Protein AF-A0A8B6F1N4-F1 (afdb_monomer)

InterPro domains:
  IPR000326 Phosphatidic acid phosphatase type 2/haloperoxidase [PF01569] (3-70)

Mean predicted aligned error: 7.73 Å

Sequence (230 aa):
MITAAVMYVMMRSFNKHALPSNRNDLKFMIWCLYGMLLFAVNISRLFIATHFPHQVVAGTIAGMLLGEVIKHEHVSKLALRHYLGWCTLLLILVAVTYYTILLIGLDPFWSIAKAVKWCANPDWVHPDTSLFFSIDRDISTLSGFGVSLYLAKRLKVDSELRNPMVKCLQIILSIAVTLTMESYKIPHQNELIFYIGGFVKFFSMVNIVVVVIPYCLKKCFEPVERIKNS

Radius of gyration: 21.38 Å; Cα contacts (8 Å, |Δi|>4): 155; chains: 1; bounding box: 59×47×58 Å

pLDDT: mean 85.35, std 9.9, range [45.47, 95.12]

Secondary structure (DSSP, 8-state):
-HHHHHHHHHHHHHHHHTS-TT-HHHHHHHHHHHHHHHHHHHHHHHHTTSS-HHHHHHHHHHHHHHHHHHHHS-GGG--HHHHHHHHHHHHHHHHHHHHHHHHTT--TTHHHHHHHHHSSSGGG--GGGSHHHHHHHHHHHHHHHHHHHHHHHHTTTTS----HHHHHHHHHHHHHHHHHHHH-PPP-S-HHHHHHHHHHHHHHHHHIIIIIHHHHHHHHHHHHHHHHT-

Structure (mmCIF, N/CA/C/O backbone):
data_AF-A0A8B6F1N4-F1
#
_entry.id   AF-A0A8B6F1N4-F1
#
loop_
_atom_site.group_PDB
_atom_site.id
_atom_site.type_symbol
_atom_site.label_atom_id
_atom_site.label_alt_id
_atom_site.label_comp_id
_atom_site.label_asym_id
_atom_site.label_entity_id
_atom_site.label_seq_id
_atom_site.pdbx_PDB_ins_code
_atom_site.Cartn_x
_atom_site.Cartn_y
_atom_site.Cartn_z
_atom_site.occupancy
_atom_site.B_iso_or_equiv
_a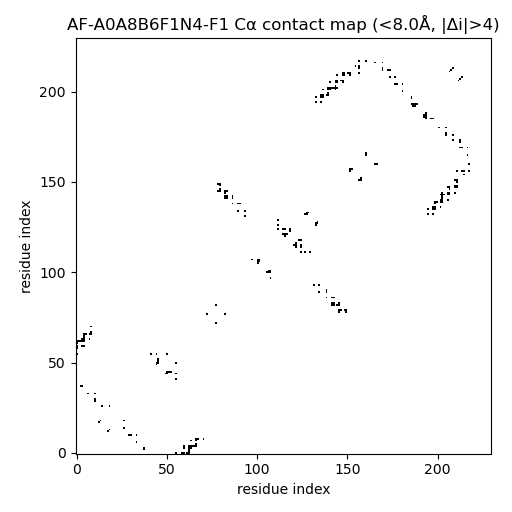tom_site.auth_seq_id
_atom_site.auth_comp_id
_atom_site.auth_asym_id
_atom_site.auth_atom_id
_atom_site.pdbx_PDB_model_num
ATOM 1 N N . MET A 1 1 ? -3.787 -11.067 7.060 1.00 76.38 1 MET A N 1
ATOM 2 C CA . MET A 1 1 ? -2.455 -10.527 7.409 1.00 76.38 1 MET A CA 1
ATOM 3 C C . MET A 1 1 ? -1.724 -10.159 6.134 1.00 76.38 1 MET A C 1
ATOM 5 O O . MET A 1 1 ? -1.427 -11.041 5.339 1.00 76.38 1 MET A O 1
ATOM 9 N N . ILE A 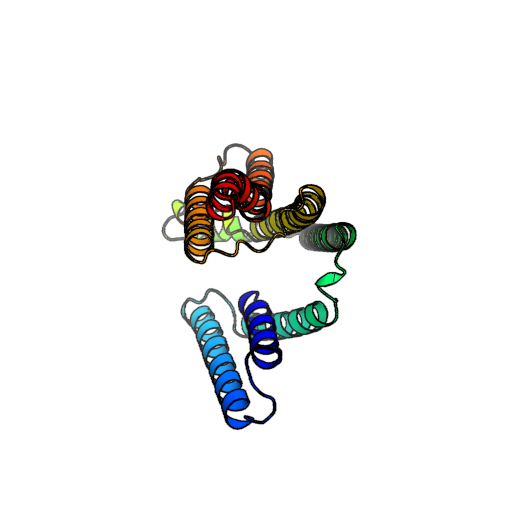1 2 ? -1.447 -8.870 5.931 1.00 79.44 2 ILE A N 1
ATOM 10 C CA . ILE A 1 2 ? -0.826 -8.362 4.694 1.00 79.44 2 ILE A CA 1
ATOM 11 C C . ILE A 1 2 ? 0.587 -8.939 4.512 1.00 79.44 2 ILE A C 1
ATOM 13 O O . ILE A 1 2 ? 0.943 -9.374 3.421 1.00 79.44 2 ILE A O 1
ATOM 17 N N . THR A 1 3 ? 1.356 -9.056 5.601 1.00 83.88 3 THR A N 1
ATOM 18 C CA . THR A 1 3 ? 2.709 -9.637 5.599 1.00 83.88 3 THR A CA 1
ATOM 19 C C . THR A 1 3 ? 2.743 -11.050 5.019 1.00 83.88 3 THR A C 1
ATOM 21 O O . THR A 1 3 ? 3.664 -11.372 4.277 1.00 83.88 3 THR A O 1
ATOM 24 N N . ALA A 1 4 ? 1.724 -11.874 5.295 1.00 85.75 4 ALA A N 1
ATOM 25 C CA . ALA A 1 4 ? 1.635 -13.229 4.758 1.00 85.75 4 ALA A CA 1
ATOM 26 C C . ALA A 1 4 ? 1.548 -13.219 3.224 1.00 85.75 4 ALA A C 1
ATOM 28 O O . ALA A 1 4 ? 2.299 -13.942 2.573 1.00 85.75 4 ALA A O 1
ATOM 29 N N . ALA A 1 5 ? 0.695 -12.356 2.659 1.00 85.38 5 ALA A N 1
ATOM 30 C CA . ALA A 1 5 ? 0.519 -12.211 1.215 1.00 85.38 5 ALA A CA 1
ATOM 31 C C . ALA A 1 5 ? 1.787 -11.673 0.532 1.00 85.38 5 ALA A C 1
ATOM 33 O O . ALA A 1 5 ? 2.270 -12.263 -0.434 1.00 85.38 5 ALA A O 1
ATOM 34 N N . VAL A 1 6 ? 2.366 -10.588 1.060 1.00 85.38 6 VAL A N 1
ATOM 35 C CA . VAL A 1 6 ? 3.560 -9.949 0.477 1.00 85.38 6 VAL A CA 1
ATOM 36 C C . VAL A 1 6 ? 4.755 -10.897 0.501 1.00 85.38 6 VAL A C 1
ATOM 38 O O . VAL A 1 6 ? 5.381 -11.129 -0.533 1.00 85.38 6 VAL A O 1
ATOM 41 N N . MET A 1 7 ? 5.042 -11.496 1.660 1.00 84.94 7 MET A N 1
ATOM 42 C CA . MET A 1 7 ? 6.163 -12.424 1.798 1.00 84.94 7 MET A CA 1
ATOM 43 C C . MET A 1 7 ? 5.963 -13.668 0.925 1.00 84.94 7 MET A C 1
ATOM 45 O O . MET A 1 7 ? 6.927 -14.149 0.337 1.00 84.94 7 MET A O 1
ATOM 49 N N . TYR A 1 8 ? 4.724 -14.155 0.773 1.00 86.25 8 TYR A N 1
ATOM 50 C CA . TYR A 1 8 ? 4.412 -15.276 -0.117 1.00 86.25 8 TYR A CA 1
ATOM 51 C C . TYR A 1 8 ? 4.745 -14.959 -1.584 1.00 86.25 8 TYR A C 1
ATOM 53 O O . TYR A 1 8 ? 5.446 -15.729 -2.249 1.00 86.25 8 TYR A O 1
ATOM 61 N N . VAL A 1 9 ? 4.292 -13.803 -2.086 1.00 85.06 9 VAL A N 1
ATOM 62 C CA . VAL A 1 9 ? 4.548 -13.364 -3.469 1.00 85.06 9 VAL A CA 1
ATOM 63 C C . VAL A 1 9 ? 6.043 -13.123 -3.703 1.00 85.06 9 VAL A C 1
ATOM 65 O O . VAL A 1 9 ? 6.594 -13.606 -4.697 1.00 85.06 9 VAL A O 1
ATOM 68 N N . MET A 1 10 ? 6.720 -12.433 -2.778 1.00 83.62 10 MET A N 1
ATOM 69 C CA . MET A 1 10 ? 8.163 -12.173 -2.859 1.00 83.62 10 MET A CA 1
ATOM 70 C C . MET A 1 10 ? 8.971 -13.469 -2.881 1.00 83.62 10 MET A C 1
ATOM 72 O O . MET A 1 10 ? 9.803 -13.660 -3.769 1.00 83.62 10 MET A O 1
ATOM 76 N N . MET A 1 11 ? 8.689 -14.379 -1.947 1.00 84.56 11 MET A N 1
ATOM 77 C CA . MET A 1 11 ? 9.381 -15.658 -1.826 1.00 84.56 11 MET A CA 1
ATOM 78 C C . MET A 1 11 ? 9.257 -16.484 -3.109 1.00 84.56 11 MET A C 1
ATOM 80 O O . MET A 1 11 ? 10.239 -17.001 -3.648 1.00 84.56 11 MET A O 1
ATOM 84 N N . ARG A 1 12 ? 8.046 -16.558 -3.665 1.00 82.75 12 ARG A N 1
ATOM 85 C CA . ARG A 1 12 ? 7.801 -17.306 -4.898 1.00 82.75 12 ARG A CA 1
ATOM 86 C C . ARG A 1 12 ? 8.466 -16.666 -6.116 1.00 82.75 12 ARG A C 1
ATOM 88 O O . ARG A 1 12 ? 8.986 -17.391 -6.964 1.00 82.75 12 ARG A O 1
ATOM 95 N N . SER A 1 13 ? 8.486 -15.333 -6.195 1.00 82.50 13 SER A N 1
ATOM 96 C CA . SER A 1 13 ? 9.194 -14.606 -7.255 1.00 82.50 13 SER A CA 1
ATOM 97 C C . SER A 1 13 ? 10.706 -14.833 -7.184 1.00 82.50 13 SER A C 1
ATOM 99 O O . SER A 1 13 ? 11.324 -15.138 -8.206 1.00 82.50 13 SER A O 1
ATOM 101 N N . PHE A 1 14 ? 11.282 -14.774 -5.980 1.00 82.88 14 PHE A N 1
ATOM 102 C CA . PHE A 1 14 ? 12.701 -15.036 -5.741 1.00 82.88 14 PHE A CA 1
ATOM 103 C C . PHE A 1 14 ? 13.076 -16.471 -6.123 1.00 82.88 14 PHE A C 1
ATOM 105 O O . PHE A 1 14 ? 14.031 -16.692 -6.862 1.00 82.88 14 PHE A O 1
ATOM 112 N N . ASN A 1 15 ? 12.268 -17.452 -5.716 1.00 83.69 15 ASN A N 1
ATOM 113 C CA . ASN A 1 15 ? 12.507 -18.854 -6.050 1.00 83.69 15 ASN A CA 1
ATOM 114 C C . ASN A 1 15 ? 12.428 -19.126 -7.567 1.00 83.69 15 ASN A C 1
ATOM 116 O O . ASN A 1 15 ? 13.165 -19.955 -8.093 1.00 83.69 15 ASN A O 1
ATOM 120 N N . LYS A 1 16 ? 11.570 -18.396 -8.292 1.00 81.12 16 LYS A N 1
ATOM 121 C CA . LYS A 1 16 ? 11.430 -18.536 -9.748 1.00 81.12 16 LYS A CA 1
ATOM 122 C C . LYS A 1 16 ? 12.554 -17.856 -10.542 1.00 81.12 16 LYS A C 1
ATOM 124 O O . LYS A 1 16 ? 12.963 -18.407 -11.558 1.00 81.12 16 LYS A O 1
ATOM 129 N N . HIS A 1 17 ? 13.008 -16.670 -10.127 1.00 81.31 17 HIS A N 1
ATOM 130 C CA . HIS A 1 17 ? 13.926 -15.841 -10.928 1.00 81.31 17 HIS A CA 1
ATOM 131 C C . HIS A 1 17 ? 15.375 -15.837 -10.429 1.00 81.31 17 HIS A C 1
ATOM 133 O O . HIS A 1 17 ? 16.282 -15.677 -11.239 1.00 81.31 17 HIS A O 1
ATOM 139 N N . ALA A 1 18 ? 15.610 -15.992 -9.123 1.00 79.75 18 ALA A N 1
ATOM 140 C CA . ALA A 1 18 ? 16.948 -15.888 -8.536 1.00 79.75 18 ALA A CA 1
ATOM 141 C C . ALA A 1 18 ? 17.629 -17.250 -8.328 1.00 79.75 18 ALA A C 1
ATOM 143 O O . ALA A 1 18 ? 18.855 -17.315 -8.255 1.00 79.75 18 ALA A O 1
ATOM 144 N N . LEU A 1 19 ? 16.860 -18.342 -8.225 1.00 79.75 19 LEU A N 1
ATOM 145 C CA . LEU A 1 19 ? 17.401 -19.667 -7.917 1.00 79.75 19 LEU A CA 1
ATOM 146 C C . LEU A 1 19 ? 17.448 -20.579 -9.153 1.00 79.75 19 LEU A C 1
ATOM 148 O O . LEU A 1 19 ? 16.418 -20.794 -9.796 1.00 79.75 19 LEU A O 1
ATOM 152 N N . PRO A 1 20 ? 18.608 -21.190 -9.467 1.00 74.69 20 PRO A N 1
ATOM 153 C CA . PRO A 1 20 ? 18.703 -22.171 -10.539 1.00 74.69 20 PRO A CA 1
ATOM 154 C C . PRO A 1 20 ? 17.864 -23.414 -10.223 1.00 74.69 20 PRO A C 1
ATOM 156 O O . PRO A 1 20 ? 17.776 -23.859 -9.074 1.00 74.69 20 PRO A O 1
ATOM 159 N N . SER A 1 21 ? 17.266 -24.006 -11.264 1.00 74.25 21 SER A N 1
ATOM 160 C CA . SER A 1 21 ? 16.294 -25.100 -11.120 1.00 74.25 21 SER A CA 1
ATOM 161 C C . SER A 1 21 ? 16.825 -26.290 -10.308 1.00 74.25 21 SER A C 1
ATOM 163 O O . SER A 1 21 ? 16.059 -26.910 -9.576 1.00 74.25 21 SER A O 1
ATOM 165 N N . ASN A 1 22 ? 18.136 -26.541 -10.378 1.00 77.25 22 ASN A N 1
ATOM 166 C CA . ASN A 1 22 ? 18.798 -27.737 -9.862 1.00 77.25 22 ASN A CA 1
ATOM 167 C C . ASN A 1 22 ? 19.161 -27.707 -8.358 1.00 77.25 22 ASN A C 1
ATOM 169 O O . ASN A 1 22 ? 19.739 -28.664 -7.858 1.00 77.25 22 ASN A O 1
ATOM 173 N N . ARG A 1 23 ? 18.875 -26.625 -7.613 1.00 81.81 23 ARG A N 1
ATOM 174 C CA . ARG A 1 23 ? 19.209 -26.529 -6.171 1.00 81.81 23 ARG A CA 1
ATOM 175 C C . ARG A 1 23 ? 17.983 -26.663 -5.269 1.00 81.81 23 ARG A C 1
ATOM 177 O O . ARG A 1 23 ? 17.590 -25.703 -4.608 1.00 81.81 23 ARG A O 1
ATOM 184 N N . ASN A 1 24 ? 17.384 -27.852 -5.237 1.00 81.81 24 ASN A N 1
ATOM 185 C CA . ASN A 1 24 ? 16.184 -28.124 -4.435 1.00 81.81 24 ASN A CA 1
ATOM 186 C C . ASN A 1 24 ? 16.401 -27.910 -2.929 1.00 81.81 24 ASN A C 1
ATOM 188 O O . ASN A 1 24 ? 15.509 -27.377 -2.273 1.00 81.81 24 ASN A O 1
ATOM 192 N N . ASP A 1 25 ? 17.596 -28.194 -2.409 1.00 84.56 25 ASP A N 1
ATOM 193 C CA . ASP A 1 25 ? 17.924 -27.985 -0.990 1.00 84.56 25 ASP A CA 1
ATOM 194 C C . ASP A 1 25 ? 17.860 -26.507 -0.598 1.00 84.56 25 ASP A C 1
ATOM 196 O O . ASP A 1 25 ? 17.299 -26.142 0.432 1.00 84.56 25 ASP A O 1
ATOM 200 N N . LEU A 1 26 ? 18.372 -25.625 -1.461 1.00 83.88 26 LEU A N 1
ATOM 201 C CA . LEU A 1 26 ? 18.325 -24.184 -1.231 1.00 83.88 26 LEU A CA 1
ATOM 202 C C . LEU A 1 26 ? 16.887 -23.664 -1.317 1.00 83.88 26 LEU A C 1
ATOM 204 O O . LEU A 1 26 ? 16.475 -22.850 -0.494 1.00 83.88 26 LEU A O 1
ATOM 208 N N . LYS A 1 27 ? 16.092 -24.175 -2.266 1.00 84.69 27 LYS A N 1
ATOM 209 C CA . LYS A 1 27 ? 14.661 -23.853 -2.351 1.00 84.69 27 LYS A CA 1
ATOM 210 C C . LYS A 1 27 ? 13.931 -24.266 -1.075 1.00 84.69 27 LYS A C 1
ATOM 212 O O . LYS A 1 27 ? 13.144 -23.478 -0.555 1.00 84.69 27 LYS A O 1
ATOM 217 N N . PHE A 1 28 ? 14.209 -25.465 -0.568 1.00 87.19 28 PHE A N 1
ATOM 218 C CA . PHE A 1 28 ? 13.636 -25.974 0.674 1.00 87.19 28 PHE A CA 1
ATOM 219 C C . PHE A 1 28 ? 14.050 -25.124 1.879 1.00 87.19 28 PHE A C 1
ATOM 221 O O . PHE A 1 28 ? 13.181 -24.662 2.614 1.00 87.19 28 PHE A O 1
ATOM 228 N N . MET A 1 29 ? 15.344 -24.820 2.035 1.00 87.81 29 MET A N 1
ATOM 229 C CA . MET A 1 29 ? 15.832 -23.965 3.124 1.00 87.81 29 MET A CA 1
ATOM 230 C C . MET A 1 29 ? 15.149 -22.598 3.145 1.00 87.81 29 MET A C 1
ATOM 232 O O . MET A 1 29 ? 14.750 -22.128 4.208 1.00 87.81 29 MET A O 1
ATOM 236 N N . ILE A 1 30 ? 14.975 -21.960 1.986 1.00 86.94 30 ILE A N 1
ATOM 237 C CA . ILE A 1 30 ? 14.346 -20.637 1.930 1.00 86.94 30 ILE A CA 1
ATOM 238 C C . ILE A 1 30 ? 12.836 -20.743 2.229 1.00 86.94 30 ILE A C 1
ATOM 240 O O . ILE A 1 30 ? 12.289 -19.871 2.901 1.00 86.94 30 ILE A O 1
ATOM 244 N N . TRP A 1 31 ? 12.158 -21.823 1.818 1.00 87.69 31 TRP A N 1
ATOM 245 C CA . TRP A 1 31 ? 10.764 -22.075 2.220 1.00 87.69 31 TRP A CA 1
ATOM 246 C C . TRP A 1 31 ? 10.625 -22.290 3.732 1.00 87.69 31 TRP A C 1
ATOM 248 O O . TRP A 1 31 ? 9.702 -21.745 4.339 1.00 87.69 31 TRP A O 1
ATOM 258 N N . CYS A 1 32 ? 11.561 -23.013 4.352 1.00 90.25 32 CYS A N 1
ATOM 259 C CA . CYS A 1 32 ? 11.618 -23.167 5.805 1.00 90.25 32 CYS A CA 1
ATOM 260 C C . CYS A 1 32 ? 11.854 -21.823 6.504 1.00 90.25 32 CYS A C 1
ATOM 262 O O . CYS A 1 32 ? 11.138 -21.495 7.448 1.00 90.25 32 CYS A O 1
ATOM 264 N N . LEU A 1 33 ? 12.794 -21.009 6.011 1.00 89.06 33 LEU A N 1
ATOM 265 C CA . LEU A 1 33 ? 13.051 -19.668 6.543 1.00 89.06 33 LEU A CA 1
ATOM 266 C C . LEU A 1 33 ? 11.809 -18.772 6.452 1.00 89.06 33 LEU A C 1
ATOM 268 O O . LEU A 1 33 ? 11.460 -18.107 7.425 1.00 89.06 33 LEU A O 1
ATOM 272 N N . TYR A 1 34 ? 11.109 -18.797 5.315 1.00 88.38 34 TYR A N 1
ATOM 273 C CA . TYR A 1 34 ? 9.833 -18.103 5.140 1.00 88.38 34 TYR A CA 1
ATOM 274 C C . TYR A 1 34 ? 8.791 -18.562 6.171 1.00 88.38 34 TYR A C 1
ATOM 276 O O . TYR A 1 34 ? 8.160 -17.724 6.816 1.00 88.38 34 TYR A O 1
ATOM 284 N N . GLY A 1 35 ? 8.643 -19.877 6.365 1.00 89.50 35 GLY A N 1
ATOM 285 C CA . GLY A 1 35 ? 7.731 -20.444 7.358 1.00 89.50 35 GLY A CA 1
ATOM 286 C C . GLY A 1 35 ? 8.058 -19.993 8.783 1.00 89.50 35 GLY A C 1
ATOM 287 O O . GLY A 1 35 ? 7.161 -19.558 9.504 1.00 89.50 35 GLY A O 1
ATOM 288 N N . MET A 1 36 ? 9.339 -20.015 9.167 1.00 92.19 36 MET A N 1
ATOM 289 C CA . MET A 1 36 ? 9.792 -19.545 10.483 1.00 92.19 36 MET A CA 1
ATOM 290 C C . MET A 1 36 ? 9.518 -18.054 10.693 1.00 92.19 36 MET A C 1
ATOM 292 O O . MET A 1 36 ? 9.004 -17.672 11.743 1.00 92.19 36 MET A O 1
ATOM 296 N N . LEU A 1 37 ? 9.818 -17.208 9.701 1.00 90.69 37 LEU A N 1
ATOM 297 C CA . LEU A 1 37 ? 9.555 -15.768 9.780 1.00 90.69 37 LEU A CA 1
ATOM 298 C C . LEU A 1 37 ? 8.057 -15.479 9.902 1.00 90.69 37 LEU A C 1
ATOM 300 O O . LEU A 1 37 ? 7.649 -14.678 10.742 1.00 90.69 37 LEU A O 1
ATOM 304 N N . LEU A 1 38 ? 7.229 -16.155 9.102 1.00 90.06 38 LEU A N 1
ATOM 305 C CA . LEU A 1 38 ? 5.778 -15.999 9.163 1.00 90.06 38 LEU A CA 1
ATOM 306 C C . LEU A 1 38 ? 5.226 -16.440 10.523 1.00 90.06 38 LEU A C 1
ATOM 308 O O . LEU A 1 38 ? 4.396 -15.746 11.109 1.00 90.06 38 LEU A O 1
ATOM 312 N N . PHE A 1 39 ? 5.726 -17.555 11.053 1.00 90.81 39 PHE A N 1
ATOM 313 C CA . PHE A 1 39 ? 5.361 -18.040 12.378 1.00 90.81 39 PHE A CA 1
ATOM 314 C C . PHE A 1 39 ? 5.770 -17.058 13.484 1.00 90.81 39 PHE A C 1
ATOM 316 O O . PHE A 1 39 ? 4.953 -16.742 14.347 1.00 90.81 39 PHE A O 1
ATOM 323 N N . ALA A 1 40 ? 6.985 -16.506 13.420 1.00 92.00 40 ALA A N 1
ATOM 324 C CA . ALA A 1 40 ? 7.463 -15.504 14.370 1.00 92.00 40 ALA A CA 1
ATOM 325 C C . ALA A 1 40 ? 6.598 -14.230 14.354 1.00 92.00 40 ALA A C 1
ATOM 327 O O . ALA A 1 40 ? 6.209 -13.733 15.412 1.00 92.00 40 ALA A O 1
ATOM 328 N N . VAL A 1 41 ? 6.228 -13.735 13.166 1.00 90.75 41 VAL A N 1
ATOM 329 C CA . VAL A 1 41 ? 5.319 -12.582 13.020 1.00 90.75 41 VAL A CA 1
ATOM 330 C C . VAL A 1 41 ? 3.939 -12.893 13.605 1.00 90.75 41 VAL A C 1
ATOM 332 O O . VAL A 1 41 ? 3.364 -12.056 14.303 1.00 90.75 41 VAL A O 1
ATOM 335 N N . ASN A 1 42 ? 3.418 -14.097 13.365 1.00 89.62 42 ASN A N 1
ATOM 336 C CA . ASN A 1 42 ? 2.128 -14.535 13.895 1.00 89.62 42 ASN A CA 1
ATOM 337 C C . ASN A 1 42 ? 2.140 -14.631 15.429 1.00 89.62 42 ASN A C 1
ATOM 339 O O . ASN A 1 42 ? 1.229 -14.113 16.073 1.00 89.62 42 ASN A O 1
ATOM 343 N N . ILE A 1 43 ? 3.188 -15.215 16.022 1.00 90.69 43 ILE A N 1
ATOM 344 C CA . ILE A 1 43 ? 3.351 -15.280 17.483 1.00 90.69 43 ILE A CA 1
ATOM 345 C C . ILE A 1 43 ? 3.499 -13.888 18.091 1.00 90.69 43 ILE A C 1
ATOM 347 O O . ILE A 1 43 ? 2.866 -13.606 19.105 1.00 90.69 43 ILE A O 1
ATOM 351 N N . SER A 1 44 ? 4.278 -12.998 17.473 1.00 92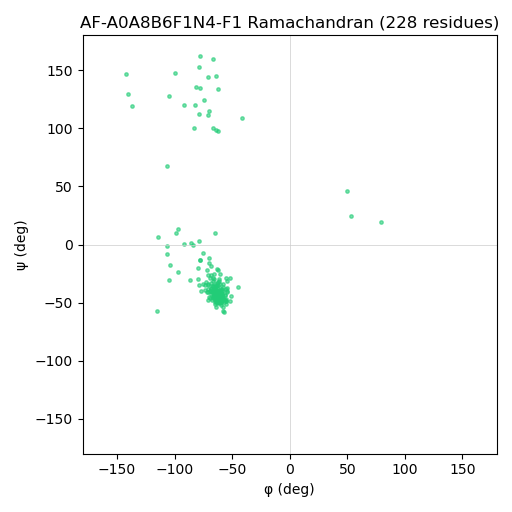.06 44 SER A N 1
ATOM 352 C CA . SER A 1 44 ? 4.455 -11.627 17.968 1.00 92.06 44 SER A CA 1
ATOM 353 C C . SER A 1 44 ? 3.110 -10.906 18.144 1.00 92.06 44 SER A C 1
ATOM 355 O O . SER A 1 44 ? 2.882 -10.245 19.155 1.00 92.06 44 SER A O 1
ATOM 357 N N . ARG A 1 45 ? 2.164 -11.105 17.216 1.00 86.69 45 ARG A N 1
ATOM 358 C CA . ARG A 1 45 ? 0.816 -10.517 17.293 1.00 86.69 45 ARG A CA 1
ATOM 359 C C . ARG A 1 45 ? -0.043 -11.079 18.426 1.00 86.69 45 ARG A C 1
ATOM 361 O O . ARG A 1 45 ? -0.833 -10.322 18.998 1.00 86.69 45 ARG A O 1
ATOM 368 N N . LEU A 1 46 ? 0.131 -12.362 18.748 1.00 89.88 46 LEU A N 1
ATOM 369 C CA . LEU A 1 46 ? -0.510 -13.017 19.891 1.00 89.88 46 LEU A CA 1
ATOM 370 C C . LEU A 1 46 ? 0.097 -12.539 21.213 1.00 89.88 46 LEU A C 1
ATOM 372 O O . LEU A 1 46 ? -0.641 -12.263 22.152 1.00 89.88 46 LEU A O 1
ATOM 376 N N . PHE A 1 47 ? 1.423 -12.381 21.267 1.00 89.56 47 PHE A N 1
ATOM 377 C CA . PHE A 1 47 ? 2.144 -11.935 22.462 1.00 89.56 47 PHE A CA 1
ATOM 378 C C . PHE A 1 47 ? 1.769 -10.508 22.876 1.00 89.56 47 PHE A C 1
ATOM 380 O O . PHE A 1 47 ? 1.558 -10.243 24.053 1.00 89.56 47 PHE A O 1
ATOM 387 N N . ILE A 1 48 ? 1.607 -9.600 21.907 1.00 85.56 48 ILE A N 1
ATOM 388 C CA . ILE A 1 48 ? 1.166 -8.214 22.160 1.00 85.56 48 ILE A CA 1
ATOM 389 C C . ILE A 1 48 ? -0.367 -8.156 22.383 1.00 85.56 48 ILE A C 1
ATOM 391 O O . ILE A 1 48 ? -0.939 -7.085 22.540 1.00 85.56 48 ILE A O 1
ATOM 395 N N . ALA A 1 49 ? -1.062 -9.304 22.377 1.00 83.50 49 ALA A N 1
ATOM 396 C CA . ALA A 1 49 ? -2.516 -9.425 22.539 1.00 83.50 49 ALA A CA 1
ATOM 397 C C . ALA A 1 49 ? -3.340 -8.560 21.561 1.00 83.50 49 ALA A C 1
ATOM 399 O O . ALA A 1 49 ? -4.495 -8.228 21.814 1.00 83.50 49 ALA A O 1
ATOM 400 N N . THR A 1 50 ? -2.754 -8.215 20.411 1.00 81.88 50 THR A N 1
ATOM 401 C CA . THR A 1 50 ? -3.405 -7.372 19.389 1.00 81.88 50 THR A CA 1
ATOM 402 C C . THR A 1 50 ? -4.388 -8.145 18.515 1.00 81.88 50 THR A C 1
ATOM 404 O O . THR A 1 50 ? -5.264 -7.546 17.897 1.00 81.88 50 THR A O 1
ATOM 407 N N . HIS A 1 51 ? -4.254 -9.472 18.455 1.00 85.81 51 HIS A N 1
ATOM 408 C CA . HIS A 1 51 ? -5.108 -10.343 17.657 1.00 85.81 51 HIS A CA 1
ATOM 409 C C . HIS A 1 51 ? -5.395 -11.652 18.385 1.00 85.81 51 HIS A C 1
ATOM 411 O O . HIS A 1 51 ? -4.537 -12.194 19.079 1.00 85.81 51 HIS A O 1
ATOM 417 N N . PHE A 1 52 ? -6.589 -12.198 18.167 1.00 89.12 52 PHE A N 1
ATOM 418 C CA . PHE A 1 52 ? -6.937 -13.528 18.661 1.00 89.12 52 PHE A CA 1
ATOM 419 C C . PHE A 1 52 ? -6.334 -14.636 17.773 1.00 89.12 52 PHE A C 1
ATOM 421 O O . PHE A 1 52 ? -6.200 -14.433 16.562 1.00 89.12 52 PHE A O 1
ATOM 428 N N . PRO A 1 53 ? -6.056 -15.843 18.312 1.00 88.81 53 PRO A N 1
ATOM 429 C CA . PRO A 1 53 ? -5.487 -16.960 17.546 1.00 88.81 53 PRO A CA 1
ATOM 430 C C . PRO A 1 53 ? -6.244 -17.281 16.254 1.00 88.81 53 PRO A C 1
ATOM 432 O O . PRO A 1 53 ? -5.639 -17.415 15.192 1.00 88.81 53 PRO A O 1
ATOM 435 N N . HIS A 1 54 ? -7.578 -17.320 16.316 1.00 89.69 54 HIS A N 1
ATOM 436 C CA . HIS A 1 54 ? -8.410 -17.597 15.145 1.00 89.69 54 HIS A CA 1
ATOM 437 C C . HIS A 1 54 ? -8.271 -16.521 14.052 1.00 89.69 54 HIS A C 1
ATOM 439 O O . HIS A 1 54 ? -8.264 -16.853 12.869 1.00 89.69 54 HIS A O 1
ATOM 445 N N . GLN A 1 55 ? -8.096 -15.246 14.424 1.00 90.38 55 GLN A N 1
ATOM 446 C CA . GLN A 1 55 ? -7.911 -14.142 13.474 1.00 90.38 55 GLN A CA 1
ATOM 447 C C . GLN A 1 55 ? -6.548 -14.210 12.787 1.00 90.38 55 GLN A C 1
ATOM 449 O O . GLN A 1 55 ? -6.444 -13.934 11.593 1.00 90.38 55 GLN A O 1
ATOM 454 N N . VAL A 1 56 ? -5.505 -14.598 13.525 1.00 91.38 56 VAL A N 1
ATOM 455 C CA . VAL A 1 56 ? -4.154 -14.768 12.974 1.00 91.38 56 VAL A CA 1
ATOM 456 C C . VAL A 1 56 ? -4.131 -15.918 11.965 1.00 91.38 56 VAL A C 1
ATOM 458 O O . VAL A 1 56 ? -3.609 -15.754 10.859 1.00 91.38 56 VAL A O 1
ATOM 461 N N . VAL A 1 57 ? -4.760 -17.052 12.294 1.00 89.88 57 VAL A N 1
ATOM 462 C CA . VAL A 1 57 ? -4.873 -18.206 11.384 1.00 89.88 57 VAL A CA 1
ATOM 463 C C . VAL A 1 57 ? -5.690 -17.847 10.143 1.00 89.88 57 VAL A C 1
ATOM 465 O O . VAL A 1 57 ? -5.183 -17.965 9.026 1.00 89.88 57 VAL A O 1
ATOM 468 N N . ALA A 1 58 ? -6.911 -17.329 10.318 1.00 91.00 58 ALA A N 1
ATOM 469 C CA . ALA A 1 58 ? -7.770 -16.927 9.203 1.00 91.00 58 ALA A CA 1
ATOM 470 C C . ALA A 1 58 ? -7.095 -15.864 8.324 1.00 91.00 58 ALA A C 1
ATOM 472 O O . ALA A 1 58 ? -7.091 -15.962 7.098 1.00 91.00 58 ALA A O 1
ATOM 473 N N . GLY A 1 59 ? -6.442 -14.880 8.945 1.00 89.88 59 GLY A N 1
ATOM 474 C CA . GLY A 1 59 ? -5.711 -13.831 8.249 1.00 89.88 59 GLY A CA 1
ATOM 475 C C . GLY A 1 59 ? -4.483 -14.339 7.492 1.00 89.88 59 GLY A C 1
ATOM 476 O O . GLY A 1 59 ? -4.133 -13.750 6.466 1.00 89.88 59 GLY A O 1
ATOM 477 N N . THR A 1 60 ? -3.825 -15.392 7.976 1.00 90.31 60 THR A N 1
ATOM 478 C CA . THR A 1 60 ? -2.700 -16.036 7.282 1.00 90.31 60 THR A CA 1
ATOM 479 C C . THR A 1 60 ? -3.192 -16.797 6.054 1.00 90.31 60 THR A C 1
ATOM 481 O O . THR A 1 60 ? -2.664 -16.583 4.964 1.00 90.31 60 THR A O 1
ATOM 484 N N . ILE A 1 61 ? -4.252 -17.601 6.204 1.00 90.56 61 ILE A N 1
ATOM 485 C CA . ILE A 1 61 ? -4.877 -18.350 5.100 1.00 90.56 61 ILE A CA 1
ATOM 486 C C . ILE A 1 61 ? -5.377 -17.386 4.019 1.00 90.56 61 ILE A C 1
ATOM 488 O O . ILE A 1 61 ? -5.027 -17.535 2.850 1.00 90.56 61 ILE A O 1
ATOM 492 N N . ALA A 1 62 ? -6.122 -16.347 4.408 1.00 90.38 62 ALA A N 1
ATOM 493 C CA . ALA A 1 62 ? -6.607 -15.328 3.480 1.00 90.38 62 ALA A CA 1
ATOM 494 C C . ALA A 1 62 ? -5.456 -14.619 2.745 1.00 90.38 62 ALA A C 1
ATOM 496 O O . ALA A 1 62 ? -5.554 -14.360 1.549 1.00 90.38 62 ALA A O 1
ATOM 497 N N . GLY A 1 63 ? -4.341 -14.346 3.435 1.00 88.06 63 GLY A N 1
ATOM 498 C CA . GLY A 1 63 ? -3.154 -13.749 2.822 1.00 88.06 63 GLY A CA 1
ATOM 499 C C . GLY A 1 63 ? -2.493 -14.657 1.780 1.00 88.06 63 GLY A C 1
ATOM 500 O O . GLY A 1 63 ? -2.111 -14.181 0.713 1.00 88.06 63 GLY A O 1
ATOM 501 N N . MET A 1 64 ? -2.396 -15.961 2.051 1.00 86.88 64 MET A N 1
ATOM 502 C CA . MET A 1 64 ? -1.863 -16.933 1.087 1.00 86.88 64 MET A CA 1
ATOM 503 C C . MET A 1 64 ? -2.767 -17.072 -0.142 1.00 86.88 64 MET A C 1
ATOM 505 O O . MET A 1 64 ? -2.269 -17.036 -1.266 1.00 86.88 64 MET A O 1
ATOM 509 N N . LEU A 1 65 ? -4.088 -17.165 0.059 1.00 89.38 65 LEU A N 1
ATOM 510 C CA . LEU A 1 65 ? -5.064 -17.214 -1.036 1.00 89.38 65 LEU A CA 1
ATOM 511 C C . LEU A 1 65 ? -4.985 -15.959 -1.910 1.00 89.38 65 LEU A C 1
ATOM 513 O O . LEU A 1 65 ? -4.917 -16.065 -3.132 1.00 89.38 65 LEU A O 1
ATOM 517 N N . LEU A 1 66 ? -4.916 -14.778 -1.288 1.00 86.50 66 LEU A N 1
ATOM 518 C CA . LEU A 1 66 ? -4.741 -13.516 -2.005 1.00 86.50 66 LEU A CA 1
ATOM 519 C C . LEU A 1 66 ? -3.437 -13.504 -2.817 1.00 86.50 66 LEU A C 1
ATOM 521 O O . LEU A 1 66 ? -3.432 -13.079 -3.970 1.00 86.50 66 LEU A O 1
ATOM 525 N N . GLY A 1 67 ? -2.344 -14.010 -2.242 1.00 83.75 67 GLY A N 1
ATOM 526 C CA . GLY A 1 67 ? -1.068 -14.153 -2.942 1.00 83.75 67 GLY A CA 1
ATOM 527 C C . GLY A 1 67 ? -1.145 -15.074 -4.166 1.00 83.75 67 GLY A C 1
ATOM 528 O O . GLY A 1 67 ? -0.524 -14.778 -5.188 1.00 83.75 67 GLY A O 1
ATOM 529 N N . GLU A 1 68 ? -1.924 -16.159 -4.103 1.00 84.25 68 GLU A N 1
ATOM 530 C CA . GLU A 1 68 ? -2.150 -17.043 -5.257 1.00 84.25 68 GLU A CA 1
ATOM 531 C C . GLU A 1 68 ? -2.971 -16.351 -6.352 1.00 84.25 68 GLU A C 1
ATOM 533 O O . GLU A 1 68 ? -2.611 -16.436 -7.525 1.00 84.25 68 GLU A O 1
ATOM 538 N N . VAL A 1 69 ? -4.025 -15.617 -5.981 1.00 83.38 69 VAL A N 1
ATOM 539 C CA . VAL A 1 69 ? -4.851 -14.857 -6.937 1.00 83.38 69 VAL A CA 1
ATOM 540 C C . VAL A 1 69 ? -4.009 -13.806 -7.662 1.00 83.38 69 VAL A C 1
ATOM 542 O O . VAL A 1 69 ? -3.996 -13.767 -8.891 1.00 83.38 69 VAL A O 1
ATOM 545 N N . ILE A 1 70 ? -3.231 -13.008 -6.921 1.00 78.25 70 ILE A N 1
ATOM 546 C CA . ILE A 1 70 ? -2.373 -11.957 -7.496 1.00 78.25 70 ILE A CA 1
ATOM 547 C C . ILE A 1 70 ? -1.310 -12.543 -8.433 1.00 78.25 70 ILE A C 1
ATOM 549 O O . ILE A 1 70 ? -0.939 -11.911 -9.417 1.00 78.25 70 ILE A O 1
ATOM 553 N N . LYS A 1 71 ? -0.821 -13.758 -8.166 1.00 73.38 71 LYS A N 1
ATOM 554 C CA . LYS A 1 71 ? 0.149 -14.429 -9.041 1.00 73.38 71 LYS A CA 1
ATOM 555 C C . LYS A 1 71 ? -0.437 -14.766 -10.415 1.00 73.38 71 LYS A C 1
ATOM 557 O O . LYS A 1 71 ? 0.303 -14.737 -11.400 1.00 73.38 71 LYS A O 1
ATOM 562 N N . HIS A 1 72 ? -1.704 -15.173 -10.476 1.00 63.66 72 HIS A N 1
ATOM 563 C CA . HIS A 1 72 ? -2.342 -15.533 -11.744 1.00 63.66 72 HIS A CA 1
ATOM 564 C C . HIS A 1 72 ? -2.539 -14.318 -12.653 1.00 63.66 72 HIS A C 1
ATOM 566 O O . HIS A 1 72 ? -2.509 -14.456 -13.877 1.00 63.66 72 HIS A O 1
ATOM 572 N N . GLU A 1 73 ? -2.646 -13.129 -12.066 1.00 63.91 73 GLU A N 1
ATOM 573 C CA . GLU A 1 73 ? -2.640 -11.883 -12.813 1.00 63.91 73 GLU A CA 1
ATOM 574 C C . GLU A 1 73 ? -1.240 -11.613 -13.377 1.00 63.91 73 GLU A C 1
ATOM 576 O O . GLU A 1 73 ? -0.265 -11.385 -12.657 1.00 63.91 73 GLU A O 1
ATOM 581 N N . HIS A 1 74 ? -1.117 -11.628 -14.706 1.00 58.75 74 HIS A N 1
ATOM 582 C CA . HIS A 1 74 ? 0.113 -11.209 -15.366 1.00 58.75 74 HIS A CA 1
ATOM 583 C C . HIS A 1 74 ? 0.340 -9.720 -15.088 1.00 58.75 74 HIS A C 1
ATOM 585 O O . HIS A 1 74 ? -0.212 -8.863 -15.777 1.00 58.75 74 HIS A O 1
ATOM 591 N N . VAL A 1 75 ? 1.194 -9.421 -14.105 1.00 61.53 75 VAL A N 1
ATOM 592 C CA . VAL A 1 75 ? 1.498 -8.055 -13.642 1.00 61.53 75 VAL A CA 1
ATOM 593 C C . VAL A 1 75 ? 1.901 -7.120 -14.792 1.00 61.53 75 VAL A C 1
ATOM 595 O O . VAL A 1 75 ? 1.595 -5.933 -14.773 1.00 61.53 75 VAL A O 1
ATOM 598 N N . SER A 1 76 ? 2.498 -7.663 -15.857 1.00 58.25 76 SER A N 1
ATOM 599 C CA . SER A 1 76 ? 2.884 -6.930 -17.069 1.00 58.25 76 SER A CA 1
ATOM 600 C C . SER A 1 76 ? 1.720 -6.463 -17.959 1.00 58.25 76 SER A C 1
ATOM 602 O O . SER A 1 76 ? 1.924 -5.614 -18.825 1.00 58.25 76 SER A O 1
ATOM 604 N N . LYS A 1 77 ? 0.507 -6.996 -17.773 1.00 65.31 77 LYS A N 1
ATOM 605 C CA . LYS A 1 77 ? -0.704 -6.632 -18.534 1.00 65.31 77 LYS A CA 1
ATOM 606 C C . LYS A 1 77 ? -1.701 -5.798 -17.723 1.00 65.31 77 LYS A C 1
ATOM 608 O O . LYS A 1 77 ? -2.736 -5.400 -18.263 1.00 65.31 77 LYS A O 1
ATOM 613 N N . LEU A 1 78 ? -1.405 -5.506 -16.454 1.00 71.19 78 LEU A N 1
ATOM 614 C CA . LEU A 1 78 ? -2.281 -4.720 -15.587 1.00 71.19 78 LEU A CA 1
ATOM 615 C C . LEU A 1 78 ? -2.377 -3.270 -16.086 1.00 71.19 78 LEU A C 1
ATOM 617 O O . LEU A 1 78 ? -1.507 -2.434 -15.864 1.00 71.19 78 LEU A O 1
ATOM 621 N N . ALA A 1 79 ? -3.469 -2.969 -16.786 1.00 79.81 79 ALA A N 1
ATOM 622 C CA . ALA A 1 79 ? -3.860 -1.603 -17.128 1.00 79.81 79 ALA A CA 1
ATOM 623 C C . ALA A 1 79 ? -4.513 -0.880 -15.934 1.00 79.81 79 ALA A C 1
ATOM 625 O O . ALA A 1 79 ? -5.060 -1.530 -15.044 1.00 79.81 79 ALA A O 1
ATOM 626 N N . LEU A 1 80 ? -4.575 0.460 -15.988 1.00 84.38 80 LEU A N 1
ATOM 627 C CA . LEU A 1 80 ? -5.256 1.329 -15.007 1.00 84.38 80 LEU A CA 1
ATOM 628 C C . LEU A 1 80 ? -6.658 0.824 -14.609 1.00 84.38 80 LEU A C 1
ATOM 630 O O . LEU A 1 80 ? -7.040 0.906 -13.447 1.00 84.38 80 LEU A O 1
ATOM 634 N N . ARG A 1 81 ? -7.405 0.246 -15.559 1.00 85.44 81 ARG A N 1
ATOM 635 C CA . ARG A 1 81 ? -8.748 -0.310 -15.324 1.00 85.44 81 ARG A CA 1
ATOM 636 C C . ARG A 1 81 ? -8.777 -1.393 -14.241 1.00 85.44 81 ARG A C 1
ATOM 638 O O . ARG A 1 81 ? -9.729 -1.427 -13.475 1.00 85.44 81 ARG A O 1
ATOM 645 N N . HIS A 1 82 ? -7.750 -2.237 -14.147 1.00 86.81 82 HIS A N 1
ATOM 646 C CA . HIS A 1 82 ? -7.695 -3.296 -13.133 1.00 86.81 82 HIS A CA 1
ATOM 647 C C . HIS A 1 82 ? -7.477 -2.706 -11.739 1.00 86.81 82 HIS A C 1
ATOM 649 O O . HIS A 1 82 ? -8.147 -3.112 -10.797 1.00 86.81 82 HIS A O 1
ATOM 655 N N . TYR A 1 83 ? -6.607 -1.697 -11.618 1.00 87.81 83 TYR A N 1
ATOM 656 C CA . TYR A 1 83 ? -6.396 -0.973 -10.361 1.00 87.81 83 TYR A CA 1
ATOM 657 C C . TYR A 1 83 ? -7.682 -0.295 -9.883 1.00 87.81 83 TYR A C 1
ATOM 659 O O . TYR A 1 83 ? -8.075 -0.468 -8.734 1.00 87.81 83 TYR A O 1
ATOM 667 N N . LEU A 1 84 ? -8.390 0.393 -10.785 1.00 88.06 84 LEU A N 1
ATOM 668 C CA . LEU A 1 84 ? -9.689 0.998 -10.474 1.00 88.06 84 LEU A CA 1
ATOM 669 C C . LEU A 1 84 ? -10.760 -0.052 -10.136 1.00 88.06 84 LEU A C 1
ATOM 671 O O . LEU A 1 84 ? -11.583 0.180 -9.251 1.00 88.06 84 LEU A O 1
ATOM 675 N N . GLY A 1 85 ? -10.735 -1.215 -10.792 1.00 90.31 85 GLY A N 1
ATOM 676 C CA . GLY A 1 85 ? -11.605 -2.347 -10.469 1.00 90.31 85 GLY A CA 1
ATOM 677 C C . GLY A 1 85 ? -11.395 -2.847 -9.038 1.00 90.31 85 GLY A C 1
ATOM 678 O O . GLY A 1 85 ? -12.359 -2.968 -8.285 1.00 90.31 85 GLY A O 1
ATOM 679 N N . TRP A 1 86 ? -10.141 -3.043 -8.625 1.00 89.25 86 TRP A N 1
ATOM 680 C CA . TRP A 1 86 ? -9.807 -3.408 -7.246 1.00 89.25 86 TRP A CA 1
ATOM 681 C C . TRP A 1 86 ? -10.173 -2.310 -6.235 1.00 89.25 86 TRP A C 1
ATOM 683 O O . TRP A 1 86 ? -10.716 -2.630 -5.180 1.00 89.25 86 TRP A O 1
ATOM 693 N N . CYS A 1 87 ? -9.966 -1.026 -6.555 1.00 91.81 87 CYS A N 1
ATOM 694 C CA . CYS A 1 87 ? -10.442 0.082 -5.715 1.00 91.81 87 CYS A CA 1
ATOM 695 C C . CYS A 1 87 ? -11.967 0.035 -5.532 1.00 91.81 87 CYS A C 1
ATOM 697 O O . CYS A 1 87 ? -12.462 0.190 -4.419 1.00 91.81 87 CYS A O 1
ATOM 699 N N . THR A 1 88 ? -12.709 -0.222 -6.612 1.00 91.56 88 THR A N 1
ATOM 700 C CA . THR A 1 88 ? -14.176 -0.322 -6.579 1.00 91.56 88 THR A CA 1
ATOM 701 C C . THR A 1 88 ? -14.625 -1.503 -5.721 1.00 91.56 88 THR A C 1
ATOM 703 O O . THR A 1 88 ? -15.528 -1.355 -4.903 1.00 91.56 88 THR A O 1
ATOM 706 N N . LEU A 1 89 ? -13.960 -2.657 -5.843 1.00 92.19 89 LEU A N 1
ATOM 707 C CA . LEU A 1 89 ? -14.213 -3.818 -4.990 1.00 92.19 89 LEU A CA 1
ATOM 708 C C . LEU A 1 89 ? -14.008 -3.476 -3.505 1.00 92.19 89 LEU A C 1
ATOM 710 O O . LEU A 1 89 ? -14.876 -3.779 -2.690 1.00 92.19 89 LEU A O 1
ATOM 714 N N . LEU A 1 90 ? -12.897 -2.820 -3.151 1.00 91.38 90 LEU A N 1
ATOM 715 C CA . LEU A 1 90 ? -12.621 -2.412 -1.768 1.00 91.38 90 LEU A CA 1
ATOM 716 C C . LEU A 1 90 ? -13.682 -1.440 -1.235 1.00 91.38 90 LEU A C 1
ATOM 718 O O . LEU A 1 90 ? -14.148 -1.613 -0.111 1.00 91.38 90 LEU A O 1
ATOM 722 N N . LEU A 1 91 ? -14.114 -0.472 -2.048 1.00 93.19 91 LEU A N 1
ATOM 723 C CA . LEU A 1 91 ? -15.188 0.459 -1.687 1.00 93.19 91 LEU A CA 1
ATOM 724 C C . LEU A 1 91 ? -16.516 -0.262 -1.436 1.00 93.19 91 LEU A C 1
ATOM 726 O O . LEU A 1 91 ? -17.188 0.018 -0.444 1.00 93.19 91 LEU A O 1
ATOM 730 N N . ILE A 1 92 ? -16.879 -1.220 -2.295 1.00 93.75 92 ILE A N 1
ATOM 731 C CA . ILE A 1 92 ? -18.088 -2.034 -2.113 1.00 93.75 92 ILE A CA 1
ATOM 732 C C . ILE A 1 92 ? -17.986 -2.848 -0.821 1.00 93.75 92 ILE A C 1
ATOM 734 O O . ILE A 1 92 ? -18.931 -2.857 -0.037 1.00 93.75 92 ILE A O 1
ATOM 738 N N . LEU A 1 93 ? -16.844 -3.492 -0.559 1.00 91.62 93 LEU A N 1
ATOM 739 C CA . LEU A 1 93 ? -16.637 -4.280 0.660 1.00 91.62 93 LEU A CA 1
ATOM 740 C C . LEU A 1 93 ? -16.750 -3.422 1.926 1.00 91.62 93 LEU A C 1
ATOM 742 O O . LEU A 1 93 ? -17.383 -3.850 2.894 1.00 91.62 93 LEU A O 1
ATOM 746 N N . VAL A 1 94 ? -16.195 -2.206 1.916 1.00 91.62 94 VAL A N 1
ATOM 747 C CA . VAL A 1 94 ? -16.354 -1.238 3.015 1.00 91.62 94 VAL A CA 1
ATOM 748 C C . VAL A 1 94 ? -17.811 -0.865 3.204 1.00 91.62 94 VAL A C 1
ATOM 750 O O . VAL A 1 94 ? -18.301 -0.937 4.327 1.00 91.62 94 VAL A O 1
ATOM 753 N N . ALA A 1 95 ? -18.504 -0.494 2.126 1.00 92.75 95 ALA A N 1
ATOM 754 C CA . ALA A 1 95 ? -19.901 -0.088 2.194 1.00 92.75 95 ALA A CA 1
ATOM 755 C C . ALA A 1 95 ? -20.772 -1.223 2.748 1.00 92.75 95 ALA A C 1
ATOM 757 O O . ALA A 1 95 ? -21.521 -1.016 3.700 1.00 92.75 95 ALA A O 1
ATOM 758 N N . VAL A 1 96 ? -20.614 -2.441 2.221 1.00 93.62 96 VAL A N 1
ATOM 759 C CA . VAL A 1 96 ? -21.319 -3.634 2.711 1.00 93.62 96 VAL A CA 1
ATOM 760 C C . VAL A 1 96 ? -21.029 -3.861 4.191 1.00 93.62 96 VAL A C 1
ATOM 762 O O . VAL A 1 96 ? -21.964 -4.060 4.963 1.00 93.62 96 VAL A O 1
ATOM 765 N N . THR A 1 97 ? -19.765 -3.787 4.610 1.00 89.38 97 THR A N 1
ATOM 766 C CA . THR A 1 97 ? -19.383 -3.975 6.019 1.00 89.38 97 THR A CA 1
ATOM 767 C C . THR A 1 97 ? -20.011 -2.904 6.912 1.00 89.38 97 THR A C 1
ATOM 769 O O . THR A 1 97 ? -20.609 -3.233 7.933 1.00 89.38 97 THR A O 1
ATOM 772 N N . TYR A 1 98 ? -19.937 -1.636 6.507 1.00 91.44 98 TYR A N 1
ATOM 773 C CA . TYR A 1 98 ? -20.493 -0.496 7.235 1.00 91.44 98 TYR A CA 1
ATOM 774 C C . TYR A 1 98 ? -22.009 -0.629 7.427 1.00 91.44 98 TYR A C 1
ATOM 776 O O . TYR A 1 98 ? -22.498 -0.586 8.556 1.00 91.44 98 TYR A O 1
ATOM 784 N N . TYR A 1 99 ? -22.751 -0.877 6.343 1.00 93.31 99 TYR A N 1
ATOM 785 C CA . TYR A 1 99 ? -24.203 -1.049 6.415 1.00 93.31 99 TYR A CA 1
ATOM 786 C C . TYR A 1 99 ? -24.605 -2.317 7.168 1.00 93.31 99 TYR A C 1
ATOM 788 O O . TYR A 1 99 ? -25.583 -2.291 7.905 1.00 93.31 99 TYR A O 1
ATOM 796 N N . THR A 1 100 ? -23.847 -3.410 7.048 1.00 92.69 100 THR A N 1
ATOM 797 C CA . THR A 1 100 ? -24.118 -4.636 7.818 1.00 92.69 100 TH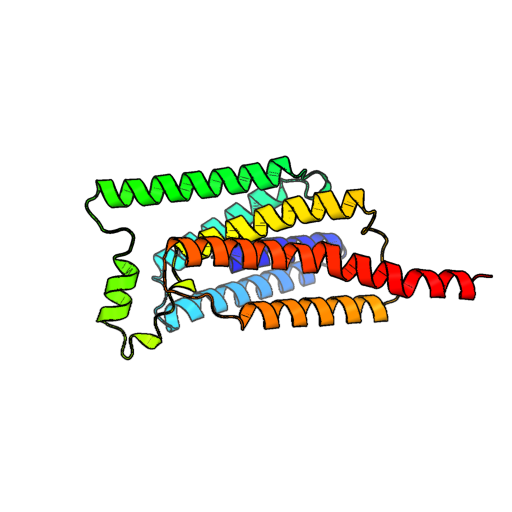R A CA 1
ATOM 798 C C . THR A 1 100 ? -24.003 -4.377 9.319 1.00 92.69 100 THR A C 1
ATOM 800 O O . THR A 1 100 ? -24.873 -4.797 10.077 1.00 92.69 100 THR A O 1
ATOM 803 N N . ILE A 1 101 ? -22.974 -3.644 9.758 1.00 91.25 101 ILE A N 1
ATOM 804 C CA . ILE A 1 101 ? -22.799 -3.275 11.171 1.00 91.25 101 ILE A CA 1
ATOM 805 C C . ILE A 1 101 ? -23.968 -2.402 11.653 1.00 91.25 101 ILE A C 1
ATOM 807 O O . ILE A 1 101 ? -24.528 -2.673 12.717 1.00 91.25 101 ILE A O 1
ATOM 811 N N . LEU A 1 102 ? -24.392 -1.427 10.839 1.00 92.69 102 LEU A N 1
ATOM 812 C CA . LEU A 1 102 ? -25.557 -0.590 11.140 1.00 92.69 102 LEU A CA 1
ATOM 813 C C . LEU A 1 102 ? -26.854 -1.401 11.254 1.00 92.69 102 LEU A C 1
ATOM 815 O O . LEU A 1 102 ? -27.631 -1.173 12.177 1.00 92.69 102 LEU A O 1
ATOM 819 N N . LEU A 1 103 ? -27.083 -2.366 10.358 1.00 94.69 103 LEU A N 1
ATOM 820 C CA . LEU A 1 103 ? -28.271 -3.229 10.386 1.00 94.69 103 LEU A CA 1
ATOM 821 C C . LEU A 1 103 ? -28.313 -4.137 11.623 1.00 94.69 103 LEU A C 1
ATOM 823 O O . LEU A 1 103 ? -29.393 -4.456 12.110 1.00 94.69 103 LEU A O 1
ATOM 827 N N . ILE A 1 104 ? -27.150 -4.522 12.155 1.00 94.44 104 ILE A N 1
ATOM 828 C CA . ILE A 1 104 ? -27.031 -5.271 13.418 1.00 94.44 104 ILE A CA 1
ATOM 829 C C . ILE A 1 104 ? -27.279 -4.351 14.638 1.00 94.44 104 ILE A C 1
ATOM 831 O O . ILE A 1 104 ? -27.398 -4.830 15.765 1.00 94.44 104 ILE A O 1
ATOM 835 N N . GLY A 1 105 ? -27.401 -3.034 14.436 1.00 92.12 105 GLY A N 1
ATOM 836 C CA . GLY A 1 105 ? -27.624 -2.050 15.500 1.00 92.12 105 GLY A CA 1
ATOM 837 C C . GLY A 1 105 ? -26.354 -1.686 16.270 1.00 92.12 105 GLY A C 1
ATOM 838 O O . GLY A 1 105 ? -26.433 -1.200 17.398 1.00 92.12 105 GLY A O 1
ATOM 839 N N . LEU A 1 106 ? -25.179 -1.944 15.690 1.00 90.81 106 LEU A N 1
ATOM 840 C CA . LEU A 1 106 ? -23.887 -1.592 16.271 1.00 90.81 106 LEU A CA 1
ATOM 841 C C . LEU A 1 106 ? -23.355 -0.305 15.632 1.00 90.81 106 LEU A C 1
ATOM 843 O O . LEU A 1 106 ? -23.567 -0.044 14.452 1.00 90.81 106 LEU A O 1
ATOM 847 N N . ASP A 1 107 ? -22.624 0.487 16.413 1.00 88.81 107 ASP A N 1
ATOM 848 C CA . ASP A 1 107 ? -21.892 1.643 15.898 1.00 88.81 107 ASP A CA 1
ATOM 849 C C . ASP A 1 107 ? -20.641 1.171 15.118 1.00 88.81 107 ASP A C 1
ATOM 851 O O . ASP A 1 107 ? -19.806 0.459 15.686 1.00 88.81 107 ASP A O 1
ATOM 855 N N . PRO A 1 108 ? -20.453 1.556 13.842 1.00 86.75 108 PRO A N 1
ATOM 856 C CA . PRO A 1 108 ? -19.233 1.264 13.084 1.00 86.75 108 PRO A CA 1
ATOM 857 C C . PRO A 1 108 ? -17.946 1.751 13.763 1.00 86.75 108 PRO A C 1
ATOM 859 O O . PRO A 1 108 ? -16.892 1.131 13.598 1.00 86.75 108 PRO A O 1
ATOM 862 N N . PHE A 1 109 ? -18.025 2.822 14.556 1.00 86.31 109 PHE A N 1
ATOM 863 C CA . PHE A 1 109 ? -16.882 3.409 15.257 1.00 86.31 109 PHE A CA 1
ATOM 864 C C . PHE A 1 109 ? -16.778 2.990 16.729 1.00 86.31 109 PHE A C 1
ATOM 866 O O . PHE A 1 109 ? -15.907 3.491 17.449 1.00 86.31 109 PHE A O 1
ATOM 873 N N . TRP A 1 110 ? -17.571 2.001 17.175 1.00 87.69 110 TRP A N 1
ATOM 874 C CA . TRP A 1 110 ? -17.552 1.547 18.572 1.00 87.69 110 TRP A CA 1
ATOM 875 C C . TRP A 1 110 ? -16.130 1.154 19.017 1.00 87.69 110 TRP A C 1
ATOM 877 O O . TRP A 1 110 ? -15.741 1.408 20.161 1.00 87.69 110 TRP A O 1
ATOM 887 N N . SER A 1 111 ? -15.336 0.534 18.137 1.00 87.06 111 SER A N 1
ATOM 888 C CA . SER A 1 111 ? -13.972 0.098 18.459 1.00 87.06 111 SER A CA 1
ATOM 889 C C . SER A 1 111 ? -13.081 1.256 18.917 1.00 87.06 111 SER A C 1
ATOM 891 O O . SER A 1 111 ? -12.353 1.100 19.898 1.00 87.06 111 SER A O 1
ATOM 893 N N . ILE A 1 112 ? -13.205 2.427 18.283 1.00 87.38 112 ILE A N 1
ATOM 894 C CA . ILE A 1 112 ? -12.479 3.646 18.654 1.00 87.38 112 ILE A CA 1
ATOM 895 C C . ILE A 1 112 ? -12.972 4.142 20.014 1.00 87.38 112 ILE A C 1
ATOM 897 O O . ILE A 1 112 ? -12.162 4.373 20.909 1.00 87.38 112 ILE A O 1
ATOM 901 N N . ALA A 1 113 ? -14.291 4.215 20.216 1.00 88.50 113 ALA A N 1
ATOM 902 C CA . ALA A 1 113 ? -14.866 4.647 21.490 1.00 88.50 113 ALA A CA 1
ATOM 903 C C . ALA A 1 113 ? -14.431 3.749 22.667 1.00 88.50 113 ALA A C 1
ATOM 905 O O . ALA A 1 113 ? -14.106 4.244 23.748 1.00 88.50 113 ALA A O 1
ATOM 906 N N . LYS A 1 114 ? -14.361 2.423 22.467 1.00 88.94 114 LYS A N 1
ATOM 907 C CA . LYS A 1 114 ? -13.826 1.500 23.484 1.00 88.94 114 LYS A CA 1
ATOM 908 C C . LYS A 1 114 ? -12.324 1.672 23.686 1.00 88.94 114 LYS A C 1
ATOM 910 O O . LYS A 1 114 ? -11.890 1.619 24.833 1.00 88.94 114 LYS A O 1
ATOM 915 N N . ALA A 1 115 ? -11.547 1.885 22.625 1.00 88.06 115 ALA A N 1
ATOM 916 C CA . ALA A 1 115 ? -10.115 2.136 22.755 1.00 88.06 115 ALA A CA 1
ATOM 917 C C . ALA A 1 115 ? -9.855 3.387 23.605 1.00 88.06 115 ALA A C 1
ATOM 919 O O . ALA A 1 115 ? -9.124 3.302 24.584 1.00 88.06 115 ALA A O 1
ATOM 920 N N . VAL A 1 116 ? -10.530 4.504 23.317 1.00 89.38 116 VAL A N 1
ATOM 921 C CA . VAL A 1 116 ? -10.404 5.754 24.091 1.00 89.38 116 VAL A CA 1
ATOM 922 C C . VAL A 1 116 ? -10.827 5.561 25.550 1.00 89.38 116 VAL A C 1
ATOM 924 O O . VAL A 1 116 ? -10.172 6.074 26.450 1.00 89.38 116 VAL A O 1
ATOM 927 N N . LYS A 1 117 ? -11.890 4.786 25.803 1.00 91.94 117 LYS A N 1
ATOM 928 C CA . LYS A 1 117 ? -12.411 4.550 27.158 1.00 91.94 117 LYS A CA 1
ATOM 929 C C . LYS A 1 117 ? -11.484 3.711 28.045 1.00 91.94 117 LYS A C 1
ATOM 931 O O . LYS A 1 117 ? -11.444 3.941 29.249 1.00 91.94 117 LYS A O 1
ATOM 936 N N . TRP A 1 118 ? -10.822 2.702 27.480 1.00 90.12 118 TRP A N 1
ATOM 937 C CA . TRP A 1 118 ? -10.052 1.712 28.248 1.00 90.12 118 TRP A CA 1
ATOM 938 C C . TRP A 1 118 ? -8.532 1.877 28.129 1.00 90.12 118 TRP A C 1
ATOM 940 O O . TRP A 1 118 ? -7.797 1.186 28.833 1.00 90.12 118 TRP A O 1
ATOM 950 N N . CYS A 1 119 ? -8.038 2.756 27.251 1.00 89.56 119 CYS A N 1
ATOM 951 C CA . CYS A 1 119 ? -6.608 3.032 27.146 1.00 89.56 119 CYS A CA 1
ATOM 952 C C . CYS A 1 119 ? -6.110 3.814 28.371 1.00 89.56 119 CYS A C 1
ATOM 954 O O . CYS A 1 119 ? -6.803 4.688 28.885 1.00 89.56 119 CYS A O 1
ATOM 956 N N . ALA A 1 120 ? -4.880 3.527 28.810 1.00 91.88 120 ALA A N 1
ATOM 957 C CA . ALA A 1 120 ? -4.244 4.230 29.925 1.00 91.88 120 ALA A CA 1
ATOM 958 C C . ALA A 1 120 ? -4.058 5.733 29.647 1.00 91.88 120 ALA A C 1
ATOM 960 O O . ALA A 1 120 ? -4.119 6.540 30.571 1.00 91.88 120 ALA A O 1
ATOM 961 N N . ASN A 1 121 ? -3.851 6.102 28.380 1.00 91.12 121 ASN A N 1
ATOM 962 C CA . ASN A 1 121 ? -3.854 7.485 27.928 1.00 91.12 121 ASN A CA 1
ATOM 963 C C . ASN A 1 121 ? -4.628 7.586 26.598 1.00 91.12 121 ASN A C 1
ATOM 965 O O . ASN A 1 121 ? -4.212 6.957 25.620 1.00 91.12 121 ASN A O 1
ATOM 969 N N . PRO A 1 122 ? -5.727 8.362 26.527 1.00 85.81 122 PRO A N 1
ATOM 970 C CA . PRO A 1 122 ? -6.512 8.509 25.302 1.00 85.81 122 PRO A CA 1
ATOM 971 C C . PRO A 1 122 ? -5.711 9.099 24.131 1.00 85.81 122 PRO A C 1
ATOM 973 O O . PRO A 1 122 ? -6.014 8.780 22.984 1.00 85.81 122 PRO A O 1
ATOM 976 N N . ASP A 1 123 ? -4.648 9.869 24.390 1.00 84.88 123 ASP A N 1
ATOM 977 C CA . ASP A 1 123 ? -3.805 10.463 23.341 1.00 84.88 123 ASP A CA 1
ATOM 978 C C . ASP A 1 123 ? -2.991 9.424 22.551 1.00 84.88 123 ASP A C 1
ATOM 980 O O . ASP A 1 123 ? -2.512 9.703 21.448 1.00 84.88 123 ASP A O 1
ATOM 984 N N . TRP A 1 124 ? -2.822 8.214 23.095 1.00 87.25 124 TRP A N 1
ATOM 985 C CA . TRP A 1 124 ? -2.170 7.101 22.394 1.00 87.25 124 TRP A CA 1
ATOM 986 C C . TRP A 1 124 ? -3.087 6.434 21.366 1.00 87.25 124 TRP A C 1
ATOM 988 O O . TRP A 1 124 ? -2.620 5.655 20.534 1.00 87.25 124 TRP A O 1
ATOM 998 N N . VAL A 1 125 ? -4.392 6.717 21.406 1.00 85.38 125 VAL A N 1
ATOM 999 C CA . VAL A 1 125 ? -5.350 6.186 20.437 1.00 85.38 125 VAL A CA 1
ATOM 1000 C C . VAL A 1 125 ? -5.320 7.070 19.201 1.00 85.38 125 VAL A C 1
ATOM 1002 O O . VAL A 1 125 ? -5.922 8.140 19.160 1.00 85.38 125 VAL A O 1
ATOM 1005 N N . HIS A 1 126 ? -4.611 6.618 18.173 1.00 85.75 126 HIS A N 1
ATOM 1006 C CA . HIS A 1 126 ? -4.493 7.366 16.930 1.00 85.75 126 HIS A CA 1
ATOM 1007 C C . HIS A 1 126 ? -5.585 6.951 15.923 1.00 85.75 126 HIS A C 1
ATOM 1009 O O . HIS A 1 126 ? -5.641 5.780 15.529 1.00 85.75 126 HIS A O 1
ATOM 1015 N N . PRO A 1 127 ? -6.465 7.874 15.476 1.00 83.69 127 PRO A N 1
ATOM 1016 C CA . PRO A 1 127 ? -7.552 7.559 14.537 1.00 83.69 127 PRO A CA 1
ATOM 1017 C C . PRO A 1 127 ? -7.081 7.063 13.160 1.00 83.69 127 PRO A C 1
ATOM 1019 O O . PRO A 1 127 ? -7.821 6.374 12.455 1.00 83.69 127 PRO A O 1
ATOM 1022 N N . ASP A 1 128 ? -5.843 7.378 12.784 1.00 83.62 128 ASP A N 1
ATOM 1023 C CA . ASP A 1 128 ? -5.169 6.903 11.568 1.00 83.62 128 ASP A CA 1
ATOM 1024 C C . ASP A 1 128 ? -4.813 5.402 11.610 1.00 83.62 128 ASP A C 1
ATOM 1026 O O . ASP A 1 128 ? -4.498 4.800 10.586 1.00 83.62 128 ASP A O 1
ATOM 1030 N N . THR A 1 129 ? -4.917 4.759 12.774 1.00 85.50 129 THR A N 1
ATOM 1031 C CA . THR A 1 129 ? -4.789 3.299 12.915 1.00 85.50 129 THR A CA 1
ATOM 1032 C C . THR A 1 129 ? -6.129 2.568 12.812 1.00 85.50 129 THR A C 1
ATOM 1034 O O . THR A 1 129 ? -6.178 1.339 12.901 1.00 85.50 129 THR A O 1
ATOM 1037 N N . SER A 1 130 ? -7.229 3.299 12.604 1.00 88.25 130 SER A N 1
ATOM 1038 C CA . SER A 1 130 ? -8.561 2.709 12.475 1.00 88.25 130 SER A CA 1
ATOM 1039 C C . SER A 1 130 ? -8.712 1.858 11.207 1.00 88.25 130 SER A C 1
ATOM 1041 O O . SER A 1 130 ? -7.979 1.997 10.221 1.00 88.25 130 SER A O 1
ATOM 1043 N N . LEU A 1 131 ? -9.708 0.965 11.227 1.00 87.00 131 LEU A N 1
ATOM 1044 C CA . LEU A 1 131 ? -10.023 0.085 10.100 1.00 87.00 131 LEU A CA 1
ATOM 1045 C C . LEU A 1 131 ? -10.389 0.884 8.842 1.00 87.00 131 LEU A C 1
ATOM 1047 O O . LEU A 1 131 ? -9.837 0.631 7.775 1.00 87.00 131 LEU A O 1
ATOM 1051 N N . PHE A 1 132 ? -11.293 1.857 8.968 1.00 88.62 132 PHE A N 1
ATOM 1052 C CA . PHE A 1 132 ? -11.763 2.646 7.829 1.00 88.62 132 PHE A CA 1
ATOM 1053 C C . PHE A 1 132 ? -10.647 3.501 7.230 1.00 88.62 132 PHE A C 1
ATOM 1055 O O . PHE A 1 132 ? -10.502 3.532 6.010 1.00 88.62 132 PHE A O 1
ATOM 1062 N N . PHE A 1 133 ? -9.797 4.107 8.065 1.00 90.44 133 PHE A N 1
ATOM 1063 C CA . PHE A 1 133 ? -8.641 4.855 7.573 1.00 90.44 133 PHE A CA 1
ATOM 1064 C C . PHE A 1 133 ? -7.598 3.950 6.905 1.00 90.44 133 PHE A C 1
ATOM 1066 O O . PHE A 1 133 ? -7.005 4.323 5.896 1.00 90.44 133 PHE A O 1
ATOM 1073 N N . SER A 1 134 ? -7.397 2.730 7.413 1.00 90.62 134 SER A N 1
ATOM 1074 C CA . SER A 1 134 ? -6.509 1.758 6.761 1.00 90.62 134 SER A CA 1
ATOM 1075 C C . SER A 1 134 ? -6.988 1.408 5.351 1.00 90.62 134 SER A C 1
ATOM 1077 O O . SER A 1 134 ? -6.167 1.295 4.444 1.00 90.62 134 SER A O 1
ATOM 1079 N N . ILE A 1 135 ? -8.303 1.280 5.150 1.00 91.50 135 ILE A N 1
ATOM 1080 C CA . ILE A 1 135 ? -8.866 0.990 3.828 1.00 91.50 135 ILE A CA 1
ATOM 1081 C C . ILE A 1 135 ? -8.802 2.219 2.914 1.00 91.50 135 ILE A C 1
ATOM 1083 O O . ILE A 1 135 ? -8.462 2.074 1.740 1.00 91.50 135 ILE A O 1
ATOM 1087 N N . ASP A 1 136 ? -9.053 3.420 3.441 1.00 92.75 136 ASP A N 1
ATOM 1088 C CA . ASP A 1 136 ? -8.840 4.673 2.704 1.00 92.75 136 ASP A CA 1
ATOM 1089 C C . ASP A 1 136 ? -7.394 4.778 2.197 1.00 92.75 136 ASP A C 1
ATOM 1091 O O . ASP A 1 136 ? -7.163 4.969 0.999 1.00 92.75 136 ASP A O 1
ATOM 1095 N N . ARG A 1 137 ? -6.411 4.521 3.068 1.00 92.75 137 ARG A N 1
ATOM 1096 C CA . ARG A 1 137 ? -4.993 4.448 2.693 1.00 92.75 137 ARG A CA 1
ATOM 1097 C C . ARG A 1 137 ? -4.748 3.440 1.571 1.00 92.75 137 ARG A C 1
ATOM 1099 O O . ARG A 1 137 ? -4.093 3.786 0.589 1.00 92.75 137 ARG A O 1
ATOM 1106 N N . ASP A 1 138 ? -5.276 2.224 1.686 1.00 92.62 138 ASP A N 1
ATOM 1107 C CA . ASP A 1 138 ? -5.058 1.168 0.691 1.00 92.62 138 ASP A CA 1
ATOM 1108 C C . ASP A 1 138 ? -5.678 1.528 -0.674 1.00 92.62 138 ASP A C 1
ATOM 1110 O O . ASP A 1 138 ? -5.034 1.359 -1.713 1.00 92.62 138 ASP A O 1
ATOM 1114 N N . ILE A 1 139 ? -6.889 2.100 -0.692 1.00 94.50 139 ILE A N 1
ATOM 1115 C CA . ILE A 1 139 ? -7.555 2.582 -1.916 1.00 94.50 139 ILE A CA 1
ATOM 1116 C C . ILE A 1 139 ? -6.751 3.718 -2.559 1.00 94.50 139 ILE A C 1
ATOM 1118 O O . ILE A 1 139 ? -6.560 3.738 -3.780 1.00 94.50 139 ILE A O 1
ATOM 1122 N N . SER A 1 140 ? -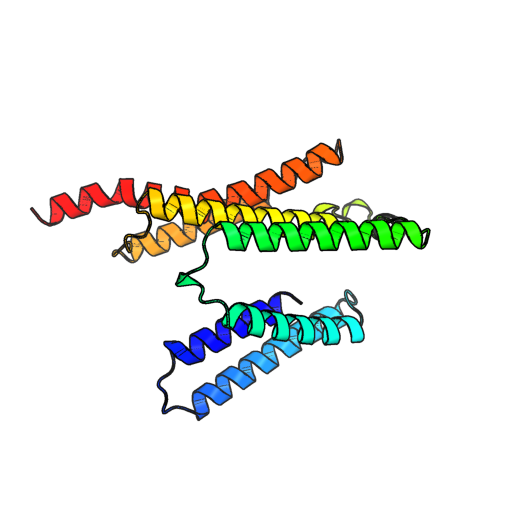6.256 4.646 -1.748 1.00 94.75 140 SER A N 1
ATOM 1123 C CA . SER A 1 140 ? -5.466 5.803 -2.187 1.00 94.75 140 SER A CA 1
ATOM 1124 C C . SER A 1 140 ? -4.134 5.387 -2.792 1.00 94.75 140 SER A C 1
ATOM 1126 O O . SER A 1 140 ? -3.755 5.847 -3.869 1.00 94.75 140 SER A O 1
ATOM 1128 N N . THR A 1 141 ? -3.438 4.458 -2.136 1.00 93.75 141 THR A N 1
ATOM 1129 C CA . THR A 1 141 ? -2.187 3.887 -2.635 1.00 93.75 141 THR A CA 1
ATOM 1130 C C . THR A 1 141 ? -2.412 3.102 -3.926 1.00 93.75 141 THR A C 1
ATOM 1132 O O . THR A 1 141 ? -1.636 3.253 -4.870 1.00 93.75 141 THR A O 1
ATOM 1135 N N . LEU A 1 142 ? -3.480 2.304 -4.010 1.00 93.19 142 LEU A N 1
ATOM 1136 C CA . LEU A 1 142 ? -3.775 1.481 -5.184 1.00 93.19 142 LEU A CA 1
ATOM 1137 C C . LEU A 1 142 ? -4.174 2.318 -6.40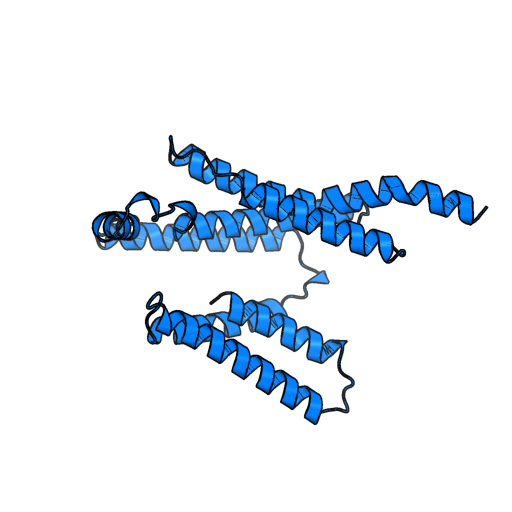7 1.00 93.19 142 LEU A C 1
ATOM 1139 O O . LEU A 1 142 ? -3.660 2.100 -7.508 1.00 93.19 142 LEU A O 1
ATOM 1143 N N . SER A 1 143 ? -5.057 3.297 -6.211 1.00 93.81 143 SER A N 1
ATOM 1144 C CA . SER A 1 143 ? -5.459 4.242 -7.259 1.00 93.81 143 SER A CA 1
ATOM 1145 C C . SER A 1 143 ? -4.284 5.118 -7.696 1.00 93.81 143 SER A C 1
ATOM 1147 O O . SER A 1 143 ? -4.051 5.271 -8.899 1.00 93.81 143 SER A O 1
ATOM 1149 N N . GLY A 1 144 ? -3.487 5.605 -6.738 1.00 94.44 144 GLY A N 1
ATOM 1150 C CA . GLY A 1 144 ? -2.244 6.329 -6.986 1.00 94.44 144 GLY A CA 1
ATOM 1151 C C . GLY A 1 144 ? -1.278 5.513 -7.833 1.00 94.44 144 GLY A C 1
ATOM 1152 O O . GLY A 1 144 ? -0.806 6.002 -8.852 1.00 94.44 144 GLY A O 1
ATOM 1153 N N . PHE A 1 145 ? -1.057 4.243 -7.493 1.00 92.19 145 PHE A N 1
ATOM 1154 C CA . PHE A 1 145 ? -0.174 3.358 -8.254 1.00 92.19 145 PHE A CA 1
ATOM 1155 C C . PHE A 1 145 ? -0.666 3.132 -9.689 1.00 92.19 145 PHE A C 1
ATOM 1157 O O . PHE A 1 145 ? 0.124 3.206 -10.632 1.00 92.19 145 PHE A O 1
ATOM 1164 N N . GLY A 1 146 ? -1.973 2.926 -9.881 1.00 91.62 146 GLY A N 1
ATOM 1165 C CA . GLY A 1 146 ? -2.563 2.796 -11.214 1.00 91.62 146 GLY A CA 1
ATOM 1166 C C . GLY A 1 146 ? -2.331 4.034 -12.087 1.00 91.62 146 GLY A C 1
ATOM 1167 O O . GLY A 1 146 ? -1.943 3.906 -13.254 1.00 91.62 146 GLY A O 1
ATOM 1168 N N . VAL A 1 147 ? -2.535 5.233 -11.527 1.00 92.44 147 VAL A N 1
ATOM 1169 C CA . VAL A 1 147 ? -2.279 6.511 -12.217 1.00 92.44 147 VAL A CA 1
ATOM 1170 C C . VAL A 1 147 ? -0.788 6.691 -12.488 1.00 92.44 147 VAL A C 1
ATOM 1172 O O . VAL A 1 147 ? -0.414 7.018 -13.617 1.00 92.44 147 VAL A O 1
ATOM 1175 N N . SER A 1 148 ? 0.063 6.398 -11.505 1.00 91.94 148 SER A N 1
ATOM 1176 C CA . SER A 1 148 ? 1.517 6.458 -11.633 1.00 91.94 148 SER A CA 1
ATOM 1177 C C . SER A 1 148 ? 2.030 5.610 -12.788 1.00 91.94 148 SER A C 1
ATOM 1179 O O . SER A 1 148 ? 2.814 6.099 -13.593 1.00 91.94 148 SER A O 1
ATOM 1181 N N . LEU A 1 149 ? 1.571 4.362 -12.922 1.00 89.44 149 LEU A N 1
ATOM 1182 C CA . LEU A 1 149 ? 1.977 3.489 -14.028 1.00 89.44 149 LEU A CA 1
ATOM 1183 C C . LEU A 1 149 ? 1.521 4.027 -15.388 1.00 89.44 149 LEU A C 1
ATOM 1185 O O . LEU A 1 149 ? 2.266 3.975 -16.371 1.00 89.44 149 LEU A O 1
ATOM 1189 N N . TYR A 1 150 ? 0.305 4.577 -15.455 1.00 89.56 150 TYR A N 1
ATOM 1190 C CA . TYR A 1 150 ? -0.196 5.212 -16.672 1.00 89.56 150 TYR A CA 1
ATOM 1191 C C . TYR A 1 150 ? 0.659 6.430 -17.072 1.00 89.56 150 TYR A C 1
ATOM 1193 O O . TYR A 1 150 ? 1.039 6.557 -18.242 1.00 89.56 150 TYR A O 1
ATOM 1201 N N . LEU A 1 151 ? 1.013 7.288 -16.109 1.00 89.81 151 LEU A N 1
ATOM 1202 C CA . LEU A 1 151 ? 1.887 8.446 -16.319 1.00 89.81 151 LEU A CA 1
ATOM 1203 C C . LEU A 1 151 ? 3.323 8.035 -16.664 1.00 89.81 151 LEU A C 1
ATOM 1205 O O . LEU A 1 151 ? 3.883 8.565 -17.621 1.00 89.81 151 LEU A O 1
ATOM 1209 N N . ALA A 1 152 ? 3.903 7.075 -15.943 1.00 88.25 152 ALA A N 1
ATOM 1210 C CA . ALA A 1 152 ? 5.260 6.578 -16.168 1.00 88.25 152 ALA A CA 1
ATOM 1211 C C . ALA A 1 152 ? 5.439 6.071 -17.605 1.00 88.25 152 ALA A C 1
ATOM 1213 O O . ALA A 1 152 ? 6.405 6.437 -18.281 1.00 88.25 152 ALA A O 1
ATOM 1214 N N . LYS A 1 153 ? 4.451 5.325 -18.119 1.00 86.56 153 LYS A N 1
ATOM 1215 C CA . LYS A 1 153 ? 4.434 4.850 -19.508 1.00 86.56 153 LYS A CA 1
ATOM 1216 C C . LYS A 1 153 ? 4.329 5.996 -20.519 1.00 86.56 153 LYS A C 1
ATOM 1218 O O . LYS A 1 153 ? 5.020 5.980 -21.537 1.00 86.56 153 LYS A O 1
ATOM 1223 N N . ARG A 1 154 ? 3.480 7.000 -20.257 1.00 85.88 154 ARG A N 1
ATOM 1224 C CA . ARG A 1 154 ? 3.311 8.188 -21.123 1.00 85.88 154 ARG A CA 1
ATOM 1225 C C . ARG A 1 154 ? 4.574 9.046 -21.182 1.00 85.88 154 ARG A C 1
ATOM 1227 O O . ARG A 1 154 ? 4.950 9.494 -22.260 1.00 85.88 154 ARG A O 1
ATOM 1234 N N . LEU A 1 155 ? 5.224 9.237 -20.039 1.00 84.75 155 LEU A N 1
ATOM 1235 C CA . LEU A 1 155 ? 6.437 10.039 -19.882 1.00 84.75 155 LEU A CA 1
ATOM 1236 C C . LEU A 1 155 ? 7.724 9.248 -20.180 1.00 84.75 155 LEU A C 1
ATOM 1238 O O . 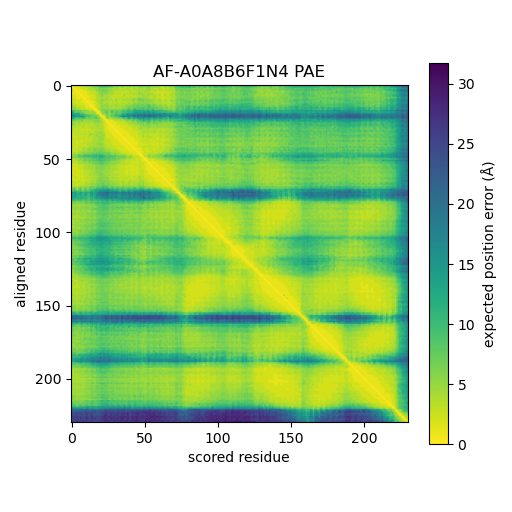LEU A 1 155 ? 8.815 9.802 -20.074 1.00 84.75 155 LEU A O 1
ATOM 1242 N N . LYS A 1 156 ? 7.611 7.967 -20.572 1.00 81.06 156 LYS A N 1
ATOM 1243 C CA . LYS A 1 156 ? 8.741 7.059 -20.845 1.00 81.06 156 LYS A CA 1
ATOM 1244 C C . LYS A 1 156 ? 9.767 7.062 -19.703 1.00 81.06 156 LYS A C 1
ATOM 1246 O O . LYS A 1 156 ? 10.974 7.172 -19.936 1.00 81.06 156 LYS A O 1
ATOM 1251 N N . VAL A 1 157 ? 9.273 6.976 -18.470 1.00 77.94 157 VAL A N 1
ATOM 1252 C CA . VAL A 1 157 ? 10.095 6.929 -17.249 1.00 77.94 157 VAL A CA 1
ATOM 1253 C C . VAL A 1 157 ? 10.806 5.573 -17.113 1.00 77.94 157 VAL A C 1
ATOM 1255 O O . VAL A 1 157 ? 11.874 5.515 -16.519 1.00 77.94 157 VAL A O 1
ATOM 1258 N N . ASP A 1 158 ? 10.296 4.525 -17.773 1.00 63.75 158 ASP A N 1
ATOM 1259 C CA . ASP A 1 158 ? 10.804 3.136 -17.766 1.00 63.75 158 ASP A CA 1
ATOM 1260 C C . ASP A 1 158 ? 12.199 2.917 -18.392 1.00 63.75 158 ASP A C 1
ATOM 1262 O O . ASP A 1 158 ? 12.620 1.779 -18.600 1.00 63.75 158 ASP A O 1
ATOM 1266 N N . SER A 1 159 ? 12.954 3.968 -18.717 1.00 58.81 159 SER A N 1
ATOM 1267 C CA . SER A 1 159 ? 14.355 3.776 -19.098 1.00 58.81 159 SER A CA 1
ATOM 1268 C C . SER A 1 159 ? 15.160 3.390 -17.859 1.00 58.81 159 SER A C 1
ATOM 1270 O O . SER A 1 159 ? 15.352 4.225 -16.977 1.00 58.81 159 SER A O 1
ATOM 1272 N N . GLU A 1 160 ? 15.635 2.143 -17.816 1.00 61.91 160 GLU A N 1
ATOM 1273 C CA . GLU A 1 160 ? 16.606 1.642 -16.837 1.00 61.91 160 GLU A CA 1
ATOM 1274 C C . GLU A 1 160 ? 17.703 2.689 -16.590 1.00 61.91 160 GLU A C 1
ATOM 1276 O O . GLU A 1 160 ? 18.548 2.939 -17.453 1.00 61.91 160 GLU A O 1
ATOM 1281 N N . LEU A 1 161 ? 17.692 3.303 -15.404 1.00 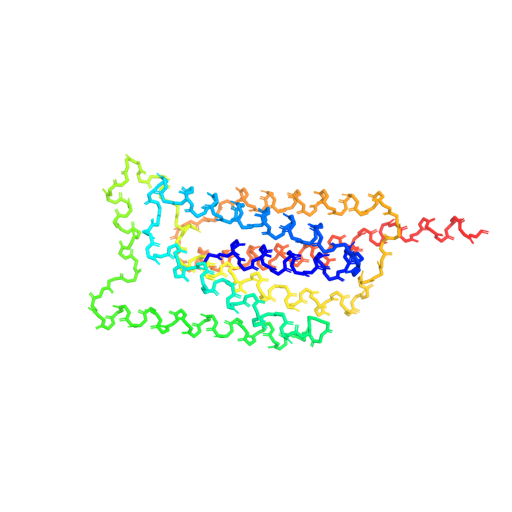65.44 161 LEU A N 1
ATOM 1282 C CA . LEU A 1 161 ? 18.782 4.150 -14.928 1.00 65.44 161 LEU A CA 1
ATOM 1283 C C . LEU A 1 161 ? 20.029 3.272 -14.814 1.00 65.44 161 LEU A C 1
ATOM 1285 O O . LEU A 1 161 ? 20.186 2.538 -13.845 1.00 65.44 161 LEU A O 1
ATOM 1289 N N . ARG A 1 162 ? 20.905 3.288 -15.820 1.00 66.19 162 ARG A N 1
ATOM 1290 C CA . ARG A 1 162 ? 22.012 2.323 -15.926 1.00 66.19 162 ARG A CA 1
ATOM 1291 C C . ARG A 1 162 ? 23.045 2.478 -14.800 1.00 66.19 162 ARG A C 1
ATOM 1293 O O . ARG A 1 162 ? 23.715 1.512 -14.444 1.00 66.19 162 ARG A O 1
ATOM 1300 N N . ASN A 1 163 ? 23.149 3.672 -14.215 1.00 81.19 163 ASN A N 1
ATOM 1301 C CA . ASN A 1 163 ? 24.123 3.985 -13.176 1.00 81.19 163 ASN A CA 1
ATOM 1302 C C . ASN A 1 163 ? 23.649 3.535 -11.770 1.00 81.19 163 ASN A C 1
ATOM 1304 O O . ASN A 1 163 ? 22.638 4.048 -11.275 1.00 81.19 163 ASN A O 1
ATOM 1308 N N . PRO A 1 164 ? 24.394 2.646 -11.076 1.00 84.44 164 PRO A N 1
ATOM 1309 C CA . PRO A 1 164 ? 24.037 2.178 -9.735 1.00 84.44 164 PRO A CA 1
ATOM 1310 C C . PRO A 1 164 ? 23.988 3.303 -8.691 1.00 84.44 164 PRO A C 1
ATOM 1312 O O . PRO A 1 164 ? 23.175 3.230 -7.771 1.00 84.44 164 PRO A O 1
ATOM 1315 N N . MET A 1 165 ? 24.781 4.372 -8.845 1.00 85.44 165 MET A N 1
ATOM 1316 C CA . MET A 1 165 ? 24.715 5.522 -7.934 1.00 85.44 165 MET A CA 1
ATOM 1317 C C . MET A 1 165 ? 23.362 6.232 -8.019 1.00 85.44 165 MET A C 1
ATOM 1319 O O . MET A 1 165 ? 22.799 6.605 -6.993 1.00 85.44 165 MET A O 1
ATOM 1323 N N . VAL A 1 166 ? 22.806 6.372 -9.227 1.00 84.62 166 VAL A N 1
ATOM 1324 C CA . VAL A 1 166 ? 21.500 7.017 -9.423 1.00 84.62 166 VAL A CA 1
ATOM 1325 C C . VAL A 1 166 ? 20.371 6.124 -8.898 1.00 84.62 166 VAL A C 1
ATOM 1327 O O . VAL A 1 166 ? 19.423 6.641 -8.311 1.00 84.62 166 VAL A O 1
ATOM 1330 N N . LYS A 1 167 ? 20.504 4.790 -8.997 1.00 86.56 167 LYS A N 1
ATOM 1331 C CA . LYS A 1 167 ? 19.588 3.837 -8.337 1.00 86.56 167 LYS A CA 1
ATOM 1332 C C . LYS A 1 167 ? 19.633 3.971 -6.807 1.00 86.56 167 LYS A C 1
ATOM 1334 O O . LYS A 1 167 ? 18.580 4.060 -6.179 1.00 86.56 167 LYS A O 1
ATOM 1339 N N . CYS A 1 168 ? 20.822 4.049 -6.203 1.00 89.44 168 CYS A N 1
ATOM 1340 C CA . CYS A 1 168 ? 20.951 4.306 -4.762 1.00 89.44 168 CYS A CA 1
ATOM 1341 C C . CYS A 1 168 ? 20.315 5.642 -4.364 1.00 89.44 168 CYS A C 1
ATOM 1343 O O . CYS A 1 168 ? 19.546 5.692 -3.406 1.00 89.44 168 CYS A O 1
ATOM 1345 N N . LEU A 1 169 ? 20.576 6.708 -5.125 1.00 90.31 169 LEU A N 1
ATOM 1346 C CA . LEU A 1 169 ? 19.988 8.022 -4.874 1.00 90.31 169 LEU A CA 1
ATOM 1347 C C . LEU A 1 169 ? 18.456 7.997 -4.981 1.00 90.31 169 LEU A C 1
ATOM 1349 O O . LEU A 1 169 ? 17.779 8.578 -4.137 1.00 90.31 169 LEU A O 1
ATOM 1353 N N . GLN A 1 170 ? 17.901 7.281 -5.965 1.00 89.94 170 GLN A N 1
ATOM 1354 C CA . GLN A 1 170 ? 16.457 7.070 -6.096 1.00 89.94 170 GLN A CA 1
ATOM 1355 C C . GLN A 1 170 ? 15.869 6.387 -4.860 1.00 89.94 170 GLN A C 1
ATOM 1357 O O . GLN A 1 170 ? 14.834 6.830 -4.360 1.00 89.94 170 GLN A O 1
ATOM 1362 N N . ILE A 1 171 ? 16.511 5.325 -4.362 1.00 91.00 171 ILE A N 1
ATOM 1363 C CA . ILE A 1 171 ? 16.058 4.601 -3.165 1.00 91.00 171 ILE A CA 1
ATOM 1364 C C . ILE A 1 171 ? 16.088 5.530 -1.948 1.00 91.00 171 ILE A C 1
ATOM 1366 O O . ILE A 1 171 ? 15.083 5.645 -1.250 1.00 91.00 171 ILE A O 1
ATOM 1370 N N . ILE A 1 172 ? 17.200 6.239 -1.733 1.00 93.81 172 ILE A N 1
ATOM 1371 C CA . ILE A 1 172 ? 17.360 7.172 -0.608 1.00 93.81 172 ILE A CA 1
ATOM 1372 C C . ILE A 1 172 ? 16.291 8.267 -0.660 1.00 93.81 172 ILE A C 1
ATOM 1374 O O . ILE A 1 172 ? 15.624 8.513 0.342 1.00 93.81 172 ILE A O 1
ATOM 1378 N N . LEU A 1 173 ? 16.076 8.884 -1.826 1.00 92.56 173 LEU A N 1
ATOM 1379 C CA . LEU A 1 173 ? 15.079 9.942 -1.983 1.00 92.56 173 LEU A CA 1
ATOM 1380 C C . LEU A 1 173 ? 13.651 9.412 -1.783 1.00 92.56 173 LEU A C 1
ATOM 1382 O O . LEU A 1 173 ? 12.838 10.072 -1.141 1.00 92.56 173 LEU A O 1
ATOM 1386 N N . SER A 1 174 ? 13.356 8.203 -2.269 1.00 92.81 174 SER A N 1
ATOM 1387 C CA . SER A 1 174 ? 12.045 7.563 -2.082 1.00 92.81 174 SER A CA 1
ATOM 1388 C C . SER A 1 174 ? 11.761 7.272 -0.608 1.00 92.81 174 SER A C 1
ATOM 1390 O O . SER A 1 174 ? 10.655 7.537 -0.131 1.00 92.81 174 SER A O 1
ATOM 1392 N N . ILE A 1 175 ? 12.761 6.776 0.128 1.00 93.62 175 ILE A N 1
ATOM 1393 C CA . ILE A 1 175 ? 12.665 6.542 1.575 1.00 93.62 175 ILE A CA 1
ATOM 1394 C C . ILE A 1 175 ? 12.496 7.874 2.312 1.00 93.62 175 ILE A C 1
ATOM 1396 O O . ILE A 1 175 ? 11.590 8.000 3.130 1.00 93.62 175 ILE A O 1
ATOM 1400 N N . ALA A 1 176 ? 13.307 8.886 1.991 1.00 94.06 176 ALA A N 1
ATOM 1401 C CA . ALA A 1 176 ? 13.240 10.197 2.632 1.00 94.06 176 ALA A CA 1
ATOM 1402 C C . ALA A 1 176 ? 11.864 10.858 2.457 1.00 94.06 176 ALA A C 1
ATOM 1404 O O . ALA A 1 176 ? 11.280 11.334 3.432 1.00 94.06 176 ALA A O 1
ATOM 1405 N N . VAL A 1 177 ? 11.307 10.834 1.241 1.00 92.81 177 VAL A N 1
ATOM 1406 C CA . VAL A 1 177 ? 9.954 11.346 0.967 1.00 92.81 177 VAL A CA 1
ATOM 1407 C C . VAL A 1 177 ? 8.908 10.562 1.753 1.00 92.81 177 VAL A C 1
ATOM 1409 O O . VAL A 1 177 ? 8.039 11.167 2.377 1.00 92.81 177 VAL A O 1
ATOM 1412 N N . THR A 1 178 ? 9.007 9.232 1.764 1.00 91.25 178 THR A N 1
ATOM 1413 C CA . THR A 1 178 ? 8.073 8.356 2.485 1.00 91.25 178 THR A CA 1
ATOM 1414 C C . THR A 1 178 ? 8.055 8.662 3.983 1.00 91.25 178 THR A C 1
ATOM 1416 O O . THR A 1 178 ? 6.988 8.919 4.533 1.00 91.25 178 THR A O 1
ATOM 1419 N N . LEU A 1 179 ? 9.226 8.727 4.622 1.00 92.56 179 LEU A N 1
ATOM 1420 C CA . LEU A 1 179 ? 9.357 9.021 6.054 1.00 92.56 179 LEU A CA 1
ATOM 1421 C C . LEU A 1 179 ? 8.891 10.440 6.407 1.00 92.56 179 LEU A C 1
ATOM 1423 O O . LEU A 1 179 ? 8.263 10.661 7.444 1.00 92.56 179 LEU A O 1
ATOM 1427 N N . THR A 1 180 ? 9.168 11.409 5.531 1.00 91.00 180 THR A N 1
ATOM 1428 C CA . THR A 1 180 ? 8.725 12.798 5.724 1.00 91.00 180 THR A CA 1
ATOM 1429 C C . THR A 1 180 ? 7.204 12.899 5.643 1.00 91.00 180 THR A C 1
ATOM 1431 O O . THR A 1 180 ? 6.576 13.534 6.489 1.00 91.00 180 THR A O 1
ATOM 1434 N N . MET A 1 181 ? 6.598 12.240 4.652 1.00 88.88 181 MET A N 1
ATOM 1435 C CA . MET A 1 181 ? 5.144 12.169 4.521 1.00 88.88 181 MET A CA 1
ATOM 1436 C C . MET A 1 181 ? 4.521 11.451 5.717 1.00 88.88 181 MET A C 1
ATOM 1438 O O . MET A 1 181 ? 3.522 11.925 6.251 1.00 88.88 181 MET A O 1
ATOM 1442 N N . GLU A 1 182 ? 5.108 10.351 6.188 1.00 87.06 182 GLU A N 1
ATOM 1443 C CA . GLU A 1 182 ? 4.622 9.624 7.366 1.00 87.06 182 GLU A CA 1
ATOM 1444 C C . GLU A 1 182 ? 4.614 10.501 8.624 1.00 87.06 182 GLU A C 1
ATOM 1446 O O . GLU A 1 182 ? 3.608 10.537 9.329 1.00 87.06 182 GLU A O 1
ATOM 1451 N N . SER A 1 183 ? 5.663 11.304 8.825 1.00 86.75 183 SER A N 1
ATOM 1452 C CA . SER A 1 183 ? 5.800 12.215 9.972 1.00 86.75 183 SER A CA 1
ATOM 1453 C C . SER A 1 183 ? 4.732 13.320 10.026 1.00 86.75 183 SER A C 1
ATOM 1455 O O . SER A 1 183 ? 4.477 13.891 11.089 1.00 86.75 183 SER A O 1
ATOM 1457 N N . TYR A 1 184 ? 4.093 13.642 8.898 1.00 85.19 184 TYR A N 1
ATOM 1458 C CA . TYR A 1 184 ? 3.066 14.677 8.836 1.00 85.19 184 TYR A CA 1
ATOM 1459 C C . TYR A 1 184 ? 1.714 14.167 9.358 1.00 85.19 184 TYR A C 1
ATOM 1461 O O . TYR A 1 184 ? 1.059 13.333 8.719 1.00 85.19 184 TYR A O 1
ATOM 1469 N N . LYS A 1 185 ? 1.272 14.696 10.506 1.00 83.44 185 LYS A N 1
ATOM 1470 C CA . LYS A 1 185 ? -0.043 14.399 11.093 1.00 83.44 185 LYS A CA 1
ATOM 1471 C C . LYS A 1 185 ? -1.147 15.180 10.377 1.00 83.44 185 LYS A C 1
ATOM 1473 O O . LYS A 1 185 ? -1.009 16.375 10.131 1.00 83.44 185 LYS A O 1
ATOM 1478 N N . ILE A 1 186 ? -2.246 14.501 10.059 1.00 82.62 186 ILE A N 1
ATOM 1479 C CA . ILE A 1 186 ? -3.403 15.103 9.385 1.00 82.62 186 ILE A CA 1
ATOM 1480 C C . ILE A 1 186 ? -4.266 15.818 10.439 1.00 82.62 186 ILE A C 1
ATOM 1482 O O . ILE A 1 186 ? -4.495 15.252 11.508 1.00 82.62 186 ILE A O 1
ATOM 1486 N N . PRO A 1 187 ? -4.754 17.044 10.182 1.00 82.06 187 PRO A N 1
ATOM 1487 C CA . PRO A 1 187 ? -5.624 17.748 11.120 1.00 82.06 187 PRO A CA 1
ATOM 1488 C C . PRO A 1 187 ? -6.948 16.997 11.354 1.00 82.06 187 PRO A C 1
ATOM 1490 O O . PRO A 1 187 ? -7.618 16.589 10.409 1.00 82.06 187 PRO A O 1
ATOM 1493 N N . HIS A 1 188 ? -7.349 16.869 12.623 1.00 74.19 188 HIS A N 1
ATOM 1494 C CA . HIS A 1 188 ? -8.521 16.091 13.066 1.00 74.19 188 HIS A CA 1
ATOM 1495 C C . HIS A 1 188 ? -9.798 16.926 13.290 1.00 74.19 188 HIS A C 1
ATOM 1497 O O . HIS A 1 188 ? -10.740 16.457 13.916 1.00 74.19 188 HIS A O 1
ATOM 1503 N N . GLN A 1 189 ? -9.845 18.175 12.820 1.00 75.81 189 GLN A N 1
ATOM 1504 C CA . GLN A 1 189 ? -10.949 19.095 13.142 1.00 75.81 189 GLN A CA 1
ATOM 1505 C C . GLN A 1 189 ? -12.286 18.704 12.493 1.00 75.81 189 GLN A C 1
ATOM 1507 O O . GLN A 1 189 ? -13.344 19.019 13.027 1.00 75.81 189 GLN A O 1
ATOM 1512 N N . ASN A 1 190 ? -12.243 18.036 11.338 1.00 84.31 190 ASN A N 1
ATOM 1513 C CA . ASN A 1 190 ? -13.417 17.558 10.617 1.00 84.31 190 ASN A CA 1
ATOM 1514 C C . ASN A 1 190 ? -13.105 16.176 10.033 1.00 84.31 190 ASN A C 1
ATOM 1516 O O . ASN A 1 190 ? -12.091 16.013 9.351 1.00 84.31 190 ASN A O 1
ATOM 1520 N N . GLU A 1 191 ? -13.982 15.203 10.276 1.00 84.31 191 GLU A N 1
ATOM 1521 C CA . GLU A 1 191 ? -13.843 13.828 9.788 1.00 84.31 191 GLU A CA 1
ATOM 1522 C C . GLU A 1 191 ? -13.667 13.779 8.265 1.00 84.31 191 GLU A C 1
ATOM 1524 O O . GLU A 1 191 ? -12.791 13.076 7.764 1.00 84.31 191 GLU A O 1
ATOM 1529 N N . LEU A 1 192 ? -14.417 14.598 7.519 1.00 86.44 192 LEU A N 1
ATOM 1530 C CA . LEU A 1 192 ? -14.310 14.654 6.061 1.00 86.44 192 LEU A CA 1
ATOM 1531 C C . LEU A 1 192 ? -12.918 15.127 5.612 1.00 86.44 192 LEU A C 1
ATOM 1533 O O . LEU A 1 192 ? -12.322 14.541 4.711 1.00 86.44 192 LEU A O 1
ATOM 1537 N N . ILE A 1 193 ? -12.383 16.170 6.257 1.00 88.94 193 ILE A N 1
ATOM 1538 C CA . ILE A 1 193 ? -11.045 16.705 5.955 1.00 88.94 193 ILE A CA 1
ATOM 1539 C C . ILE A 1 193 ? -9.973 15.677 6.318 1.00 88.94 193 ILE A C 1
ATOM 1541 O O . ILE A 1 193 ? -8.984 15.549 5.599 1.00 88.94 193 ILE A O 1
ATOM 1545 N N . PHE A 1 194 ? -10.182 14.919 7.393 1.00 90.31 194 PHE A N 1
ATOM 1546 C CA . PHE A 1 194 ? -9.267 13.870 7.819 1.00 90.31 194 PHE A CA 1
ATOM 1547 C C . PHE A 1 194 ? -9.151 12.747 6.776 1.00 90.31 194 PHE A C 1
ATOM 1549 O O . PHE A 1 194 ? -8.035 12.417 6.369 1.00 90.31 194 PHE A O 1
ATOM 1556 N N . TYR A 1 195 ? -10.275 12.217 6.279 1.00 90.81 195 TYR A N 1
ATOM 1557 C CA . TYR A 1 195 ? -10.262 11.175 5.242 1.00 90.81 195 TYR A CA 1
ATOM 1558 C C . TYR A 1 195 ? -9.792 11.706 3.882 1.00 90.81 195 TYR A C 1
ATOM 1560 O O . TYR A 1 195 ? -8.921 11.104 3.268 1.00 90.81 195 TYR A O 1
ATOM 1568 N N . ILE A 1 196 ? -10.271 12.872 3.427 1.00 92.12 196 ILE A N 1
ATOM 1569 C CA . ILE A 1 196 ? -9.798 13.465 2.160 1.00 92.12 196 ILE A CA 1
ATOM 1570 C C . ILE A 1 196 ? -8.296 13.779 2.232 1.00 92.12 196 ILE A C 1
ATOM 1572 O O . ILE A 1 196 ? -7.557 13.533 1.277 1.00 92.12 196 ILE A O 1
ATOM 1576 N N . GLY A 1 197 ? -7.827 14.305 3.364 1.00 92.31 197 GLY A N 1
ATOM 1577 C CA . GLY A 1 197 ? -6.412 14.576 3.603 1.00 92.31 197 GLY A CA 1
ATOM 1578 C C . GLY A 1 197 ? -5.571 13.301 3.599 1.00 92.31 197 GLY A C 1
ATOM 1579 O O . GLY A 1 197 ? -4.503 13.283 2.984 1.00 92.31 197 GLY A O 1
ATOM 1580 N N . GLY A 1 198 ? -6.070 12.226 4.219 1.00 92.31 198 GLY A N 1
ATOM 1581 C CA . GLY A 1 198 ? -5.479 10.886 4.154 1.00 92.31 198 GLY A CA 1
ATOM 1582 C C . GLY A 1 198 ? -5.363 10.392 2.719 1.00 92.31 198 GLY A C 1
ATOM 1583 O O . GLY A 1 198 ? -4.263 10.041 2.274 1.00 92.31 198 GLY A O 1
ATOM 1584 N N . PHE A 1 199 ? -6.459 10.491 1.970 1.00 93.94 199 PHE A N 1
ATOM 1585 C CA . PHE A 1 199 ? -6.506 10.068 0.583 1.00 93.94 199 PHE A CA 1
ATOM 1586 C C . PHE A 1 199 ? -5.463 10.786 -0.271 1.00 93.94 199 PHE A C 1
ATOM 1588 O O . PHE A 1 199 ? -4.609 10.163 -0.909 1.00 93.94 199 PHE A O 1
ATOM 1595 N 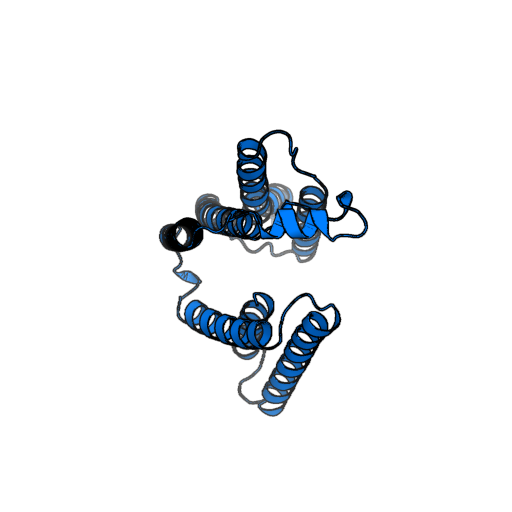N . VAL A 1 200 ? -5.475 12.121 -0.235 1.00 94.44 200 VAL A N 1
ATOM 1596 C CA . VAL A 1 200 ? -4.544 12.955 -1.007 1.00 94.44 200 VAL A CA 1
ATOM 1597 C C . VAL A 1 200 ? -3.097 12.681 -0.603 1.00 94.44 200 VAL A C 1
ATOM 1599 O O . VAL A 1 200 ? -2.234 12.590 -1.481 1.00 94.44 200 VAL A O 1
ATOM 1602 N N . LYS A 1 201 ? -2.823 12.505 0.696 1.00 93.75 201 LYS A N 1
ATOM 1603 C CA . LYS A 1 201 ? -1.487 12.199 1.222 1.00 93.75 201 LYS A CA 1
ATOM 1604 C C . LYS A 1 201 ? -0.929 10.914 0.606 1.00 93.75 201 LYS A C 1
ATOM 1606 O O . LYS A 1 201 ? 0.137 10.949 -0.012 1.00 93.75 201 LYS A O 1
ATOM 1611 N N . PHE A 1 202 ? -1.640 9.793 0.730 1.00 94.25 202 PHE A N 1
ATOM 1612 C CA . PHE A 1 202 ? -1.144 8.498 0.248 1.00 94.25 202 PHE A CA 1
ATOM 1613 C C . PHE A 1 202 ? -1.175 8.377 -1.279 1.00 94.25 202 PHE A C 1
ATOM 1615 O O . PHE A 1 202 ? -0.255 7.801 -1.864 1.00 94.25 202 PHE A O 1
ATOM 1622 N N . PHE A 1 203 ? -2.170 8.974 -1.939 1.00 95.12 203 PHE A N 1
ATOM 1623 C CA . PHE A 1 203 ? -2.217 9.056 -3.399 1.00 95.12 203 PHE A CA 1
ATOM 1624 C C . PHE A 1 203 ? -1.003 9.818 -3.952 1.00 95.12 203 PHE A C 1
ATOM 1626 O O . PHE A 1 203 ? -0.305 9.337 -4.851 1.00 95.12 203 PHE A O 1
ATOM 1633 N N . SER A 1 204 ? -0.710 10.996 -3.391 1.00 93.88 204 SER A N 1
ATOM 1634 C CA . SER A 1 204 ? 0.401 11.845 -3.841 1.00 93.88 204 SER A CA 1
ATOM 1635 C C . SER A 1 204 ? 1.752 11.203 -3.551 1.00 93.88 204 SER A C 1
ATOM 1637 O O . SER A 1 204 ? 2.626 11.204 -4.415 1.00 93.88 204 SER A O 1
ATOM 1639 N N . MET A 1 205 ? 1.906 10.588 -2.375 1.00 93.75 205 MET A N 1
ATOM 1640 C CA . MET A 1 205 ? 3.115 9.861 -1.987 1.00 93.75 205 MET A CA 1
ATOM 1641 C C . MET A 1 205 ? 3.522 8.824 -3.047 1.00 93.75 205 MET A C 1
ATOM 1643 O O . MET A 1 205 ? 4.671 8.810 -3.491 1.00 93.75 205 MET A O 1
ATOM 1647 N N . VAL A 1 206 ? 2.578 8.000 -3.513 1.00 94.06 206 VAL A N 1
ATOM 1648 C CA . VAL A 1 206 ? 2.854 6.973 -4.532 1.00 94.06 206 VAL A CA 1
ATOM 1649 C C . VAL A 1 206 ? 3.218 7.589 -5.884 1.00 94.06 206 VAL A C 1
ATOM 1651 O O . VAL A 1 206 ? 4.133 7.107 -6.553 1.00 94.06 206 VAL A O 1
ATOM 1654 N N . ASN A 1 207 ? 2.548 8.670 -6.288 1.00 92.88 207 ASN A N 1
ATOM 1655 C CA . ASN A 1 207 ? 2.872 9.388 -7.527 1.00 92.88 207 ASN A CA 1
ATOM 1656 C C . ASN A 1 207 ? 4.272 10.010 -7.489 1.00 92.88 207 ASN A C 1
ATOM 1658 O O . ASN A 1 207 ? 5.010 9.943 -8.478 1.00 92.88 207 ASN A O 1
ATOM 1662 N N . ILE A 1 208 ? 4.677 10.556 -6.341 1.00 93.25 208 ILE A N 1
ATOM 1663 C CA . ILE A 1 208 ? 6.013 11.129 -6.173 1.00 93.25 208 ILE A CA 1
ATOM 1664 C C . ILE A 1 208 ? 7.084 10.043 -6.311 1.00 93.25 208 ILE A C 1
ATOM 1666 O O . ILE A 1 208 ? 8.033 10.213 -7.079 1.00 93.25 208 ILE A O 1
ATOM 1670 N N . VAL A 1 209 ? 6.911 8.915 -5.618 1.00 92.69 209 VAL A N 1
ATOM 1671 C CA . VAL A 1 209 ? 7.896 7.823 -5.605 1.00 92.69 209 VAL A CA 1
ATOM 1672 C C . VAL A 1 209 ? 8.032 7.146 -6.970 1.00 92.69 209 VAL A C 1
ATOM 1674 O O . VAL A 1 209 ? 9.148 6.883 -7.418 1.00 92.69 209 VAL A O 1
ATOM 1677 N N . VAL A 1 210 ? 6.914 6.878 -7.649 1.00 90.38 210 VAL A N 1
ATOM 1678 C CA . VAL A 1 210 ? 6.910 6.078 -8.886 1.00 90.38 210 VAL A CA 1
ATOM 1679 C C . VAL A 1 210 ? 7.162 6.919 -10.141 1.00 90.38 210 VAL A C 1
ATOM 1681 O O . VAL A 1 210 ? 7.739 6.407 -11.096 1.00 90.38 210 VAL A O 1
ATOM 1684 N N . VAL A 1 211 ? 6.758 8.195 -10.167 1.00 91.56 211 VAL A N 1
ATOM 1685 C CA . VAL A 1 211 ? 6.872 9.045 -11.368 1.00 91.56 211 VAL A CA 1
ATOM 1686 C C . VAL A 1 211 ? 7.834 10.203 -11.153 1.00 91.56 211 VAL A C 1
ATOM 1688 O O . VAL A 1 211 ? 8.793 10.337 -11.909 1.00 91.56 211 VAL A O 1
ATOM 1691 N N . VAL A 1 212 ? 7.596 11.044 -10.143 1.00 91.56 212 VAL A N 1
ATOM 1692 C CA . VAL A 1 212 ? 8.302 12.333 -10.009 1.00 91.56 212 VAL A CA 1
ATOM 1693 C C . VAL A 1 212 ? 9.793 12.132 -9.760 1.00 91.56 212 VAL A C 1
ATOM 1695 O O . VAL A 1 212 ? 10.607 12.692 -10.489 1.00 91.56 212 VAL A O 1
ATOM 1698 N N . ILE A 1 213 ? 10.161 11.309 -8.775 1.00 91.12 213 ILE A N 1
ATOM 1699 C CA . ILE A 1 213 ? 11.564 11.028 -8.443 1.00 91.12 213 ILE A CA 1
ATOM 1700 C C . ILE A 1 213 ? 12.336 10.478 -9.655 1.00 91.12 213 ILE A C 1
ATOM 1702 O O . ILE A 1 213 ? 13.325 11.105 -10.050 1.00 91.12 213 ILE A O 1
ATOM 1706 N N . PRO A 1 214 ? 11.927 9.353 -10.277 1.00 89.00 214 PRO A N 1
ATOM 1707 C CA . PRO A 1 214 ? 12.680 8.797 -11.397 1.00 89.00 214 PRO A CA 1
ATOM 1708 C C . PRO A 1 214 ? 12.689 9.724 -12.617 1.00 89.00 214 PRO A C 1
ATOM 1710 O O . PRO A 1 214 ? 13.713 9.818 -13.291 1.00 89.00 214 PRO A O 1
ATOM 1713 N N . TYR A 1 215 ? 11.610 10.471 -12.876 1.00 88.38 215 TYR A N 1
ATOM 1714 C CA . TYR A 1 215 ? 11.573 11.462 -13.956 1.00 88.38 215 TYR A CA 1
ATOM 1715 C C . TYR A 1 215 ? 12.556 12.622 -13.725 1.00 88.38 215 TYR A C 1
ATOM 1717 O O . TYR A 1 215 ? 13.297 12.996 -14.637 1.00 88.38 215 TYR A O 1
ATOM 1725 N N . CYS A 1 216 ? 12.610 13.168 -12.507 1.00 88.62 216 CYS A N 1
ATOM 1726 C CA . CYS A 1 216 ? 13.551 14.229 -12.147 1.00 88.62 216 CYS A CA 1
ATOM 1727 C C . CYS A 1 216 ? 15.003 13.749 -12.243 1.00 88.62 216 CYS A C 1
ATOM 1729 O O . CYS A 1 216 ? 15.832 14.429 -12.845 1.00 88.62 216 CYS A O 1
ATOM 1731 N N . LEU A 1 217 ? 15.306 12.556 -11.717 1.00 87.94 217 LEU A N 1
ATOM 1732 C CA . LEU A 1 217 ? 16.646 11.971 -11.807 1.00 87.94 217 LEU A CA 1
ATOM 1733 C C . LEU A 1 217 ? 17.052 11.733 -13.261 1.00 87.94 217 LEU A C 1
ATOM 1735 O O . LEU A 1 217 ? 18.149 12.115 -13.661 1.00 87.94 217 LEU A O 1
ATOM 1739 N N . LYS A 1 218 ? 16.153 11.190 -14.082 1.00 83.88 218 LYS A N 1
ATOM 1740 C CA . LYS A 1 218 ? 16.394 11.027 -15.516 1.00 83.88 218 LYS A CA 1
ATOM 1741 C C . LYS A 1 218 ? 16.756 12.360 -16.175 1.00 83.88 218 LYS A C 1
ATOM 1743 O O . LYS A 1 218 ? 17.809 12.458 -16.795 1.00 83.88 218 LYS A O 1
ATOM 1748 N N . LYS A 1 219 ? 15.955 13.409 -15.966 1.00 83.06 219 LYS A N 1
ATOM 1749 C CA . LYS A 1 219 ? 16.201 14.737 -16.552 1.00 83.06 219 LYS A CA 1
ATOM 1750 C C . LYS A 1 219 ? 17.515 15.372 -16.075 1.00 83.06 219 LYS A C 1
ATOM 1752 O O . LYS A 1 219 ? 18.162 16.071 -16.850 1.00 83.06 219 LYS A O 1
ATOM 1757 N N . CYS A 1 220 ? 17.912 15.138 -14.825 1.00 82.62 220 CYS A N 1
ATOM 1758 C CA . CYS A 1 220 ? 19.164 15.656 -14.269 1.00 82.62 220 CYS A CA 1
ATOM 1759 C C . CYS A 1 220 ? 20.410 14.902 -14.763 1.00 82.62 220 CYS A C 1
ATOM 1761 O O . CYS A 1 220 ? 21.452 15.531 -14.932 1.00 82.62 220 CYS A O 1
ATOM 1763 N N . PHE A 1 221 ? 20.322 13.587 -15.000 1.00 76.56 221 PHE A N 1
ATOM 1764 C CA . PHE A 1 221 ? 21.482 12.745 -15.333 1.00 76.56 221 PHE A CA 1
ATOM 1765 C C . PHE A 1 221 ? 21.593 12.357 -16.826 1.00 76.56 221 PHE A C 1
ATOM 1767 O O . PHE A 1 221 ? 22.694 12.047 -17.279 1.00 76.56 221 PHE A O 1
ATOM 1774 N N . GLU A 1 222 ? 20.526 12.466 -17.631 1.00 66.12 222 GLU A N 1
ATOM 1775 C CA . GLU A 1 222 ? 20.571 12.314 -19.103 1.00 66.12 222 GLU A CA 1
ATOM 1776 C C . GLU A 1 222 ? 21.516 13.285 -19.853 1.00 66.12 222 GLU A C 1
ATOM 1778 O O . GLU A 1 222 ? 22.088 12.870 -20.866 1.00 66.12 222 GLU A O 1
ATOM 1783 N N . PRO A 1 223 ? 21.731 14.552 -19.433 1.00 56.78 223 PRO A N 1
ATOM 1784 C CA . PRO A 1 223 ? 22.650 15.454 -20.134 1.00 56.78 223 PRO A CA 1
ATOM 1785 C C . PRO A 1 223 ? 24.117 15.003 -20.039 1.00 56.78 223 PRO A C 1
ATOM 1787 O O . PRO A 1 223 ? 24.901 15.260 -20.948 1.00 56.78 223 PRO A O 1
ATOM 1790 N N . VAL A 1 224 ? 24.489 14.309 -18.958 1.00 52.06 224 VAL A N 1
ATOM 1791 C CA . VAL A 1 224 ? 25.880 13.927 -18.658 1.00 52.06 224 VAL A CA 1
ATOM 1792 C C . VAL A 1 224 ? 26.328 12.708 -19.474 1.00 52.06 224 VAL A C 1
ATOM 1794 O O . VAL A 1 224 ? 27.473 12.652 -19.917 1.00 52.06 224 VAL A O 1
ATOM 1797 N N . GLU A 1 225 ? 25.435 11.750 -19.745 1.00 50.06 225 GLU A N 1
ATOM 1798 C CA . GLU A 1 225 ? 25.756 10.583 -20.588 1.00 50.06 225 GLU A CA 1
ATOM 1799 C C . GLU A 1 225 ? 25.916 10.938 -22.071 1.00 50.06 225 GLU A C 1
ATOM 1801 O O . GLU A 1 225 ? 26.659 10.263 -22.784 1.00 50.06 225 GLU A O 1
ATOM 1806 N N . ARG A 1 226 ? 25.272 12.014 -22.544 1.00 50.34 226 ARG A N 1
ATOM 1807 C CA . ARG A 1 226 ? 25.421 12.472 -23.934 1.00 50.34 226 ARG A CA 1
ATOM 1808 C C . ARG A 1 226 ? 26.788 13.117 -24.197 1.00 50.34 226 ARG A C 1
ATOM 1810 O O . ARG A 1 226 ? 27.310 12.962 -25.290 1.00 50.34 226 ARG A O 1
ATOM 1817 N N . ILE A 1 227 ? 27.368 13.777 -23.191 1.00 50.72 227 ILE A N 1
ATOM 1818 C CA . ILE A 1 227 ? 28.692 14.426 -23.264 1.00 50.72 227 ILE A CA 1
ATOM 1819 C C . ILE A 1 227 ? 29.826 13.405 -23.101 1.00 50.72 227 ILE A C 1
ATOM 1821 O O . ILE A 1 227 ? 30.901 13.576 -23.655 1.00 50.72 227 ILE A O 1
ATOM 1825 N N . LYS A 1 228 ? 29.599 12.315 -22.357 1.00 47.16 228 LYS A N 1
ATOM 1826 C CA . LYS A 1 228 ? 30.614 11.268 -22.150 1.00 47.16 228 LYS A CA 1
ATOM 1827 C C . LYS A 1 228 ? 30.767 10.309 -23.344 1.00 47.16 228 LYS A C 1
ATOM 1829 O O . LYS A 1 228 ? 31.720 9.539 -23.370 1.00 47.16 228 LYS A O 1
ATOM 1834 N N . ASN A 1 229 ? 29.824 10.347 -24.289 1.00 46.56 229 ASN A N 1
ATOM 1835 C CA . ASN A 1 229 ? 29.770 9.492 -25.479 1.00 46.56 229 ASN A CA 1
ATOM 1836 C C . ASN A 1 229 ? 29.944 10.268 -26.807 1.00 46.56 229 ASN A C 1
ATOM 1838 O O . ASN A 1 229 ? 29.757 9.666 -27.864 1.00 46.56 229 ASN A O 1
ATOM 1842 N N . SER A 1 230 ? 30.259 11.571 -26.769 1.00 45.47 230 SER A N 1
ATOM 1843 C CA . SER A 1 230 ? 30.677 12.371 -27.937 1.00 45.47 230 SER A CA 1
ATOM 1844 C C . SER A 1 230 ? 32.167 12.659 -27.869 1.00 45.47 230 SER A C 1
ATOM 1846 O O . SER A 1 230 ? 32.834 12.546 -28.915 1.00 45.47 230 SER A O 1
#

Foldseek 3Di:
DQCLQVLLLVLVVCCVPVDDPPCVVVNVVSVVVSVVVLVVVLVVCVVVVVDDNVCSVVVNVVSNVVNVVVVVPPPVPDALVVLVVVLVVLVVVVVCVCVVCVVVVHHPCVVLVVCCVPPPHNVVRDCCPDPVNVSLLVSLLSNLLNVLVVVCVVLVLPDPPVDVVLVVVLVVVLVVLVVVLVPDDQDPPDPVSNSVVSSCSNSVSNNCSRPVSSSVSCVVCVVVVVVVVD

Solvent-accessible surface area (backbone atoms only — not comparable to full-atom values): 12643 Å² total; per-residue (Å²): 65,70,67,43,16,53,53,50,45,51,52,53,49,43,56,67,74,74,46,66,89,86,47,61,67,60,55,49,52,52,53,50,50,51,50,51,52,53,49,52,55,52,49,52,38,47,74,72,65,77,45,54,71,68,56,52,52,53,24,37,54,53,13,46,53,50,28,54,56,58,63,72,48,60,75,92,72,69,48,51,67,54,34,50,48,52,39,50,52,52,51,51,52,50,50,52,51,50,52,50,35,48,74,73,72,43,65,82,60,47,68,56,58,50,46,45,70,71,41,97,51,49,86,75,60,56,73,76,75,35,72,69,46,48,49,44,39,52,39,19,35,41,44,18,44,26,50,22,54,55,48,24,64,74,69,60,49,81,62,77,70,84,49,66,68,59,50,50,50,50,50,53,52,40,50,51,52,50,54,54,56,66,71,56,79,75,66,78,89,41,71,68,57,33,52,52,49,46,29,53,50,35,20,46,51,37,28,39,53,64,28,50,50,54,43,50,50,46,69,69,51,55,65,57,58,58,64,76,74,108

Organism: Mytilus galloprovincialis (NCBI:txid29158)